Protein AF-A0A9W8MVR6-F1 (afdb_monomer_lite)

Radius of gyration: 30.94 Å; chains: 1; bounding box: 85×67×60 Å

InterPro domains:
  IPR013087 Zinc finger C2H2-type [PS00028] (201-222)
  IPR013087 Zinc finger C2H2-type [PS50157] (199-227)
  IPR013087 Zinc finger C2H2-type [SM00355] (120-145)
  IPR013087 Zinc finger C2H2-type [SM00355] (165-193)
  IPR013087 Zinc finger C2H2-type [SM00355] (199-222)

Structure (mmCIF, N/CA/C/O backbone):
data_AF-A0A9W8MVR6-F1
#
_entry.id   AF-A0A9W8MVR6-F1
#
loop_
_atom_site.group_PDB
_atom_site.id
_atom_site.type_symbol
_atom_site.label_atom_id
_atom_site.label_alt_id
_atom_site.label_comp_id
_atom_site.label_asym_id
_atom_site.label_entity_id
_atom_site.label_seq_id
_atom_site.pdbx_PDB_ins_code
_atom_site.Cartn_x
_atom_site.Cartn_y
_atom_site.Cartn_z
_atom_site.occupancy
_atom_site.B_iso_or_equiv
_atom_site.auth_seq_id
_atom_site.auth_comp_id
_atom_site.auth_asym_id
_atom_site.auth_atom_id
_atom_site.pdbx_PDB_model_num
ATOM 1 N N . MET A 1 1 ? 30.698 -41.119 -5.418 1.00 58.44 1 MET A N 1
ATOM 2 C CA . MET A 1 1 ? 29.499 -41.976 -5.516 1.00 58.44 1 MET A CA 1
ATOM 3 C C . MET A 1 1 ? 29.099 -42.015 -6.974 1.00 58.44 1 MET A C 1
ATOM 5 O O . MET A 1 1 ? 29.115 -40.962 -7.598 1.00 58.44 1 MET A O 1
ATOM 9 N N . SER A 1 2 ? 28.855 -43.202 -7.528 1.00 64.19 2 SER A N 1
ATOM 10 C CA . SER A 1 2 ? 28.298 -43.327 -8.878 1.00 64.19 2 SER A CA 1
ATOM 11 C C . SER A 1 2 ? 26.843 -42.846 -8.859 1.00 64.19 2 SER A C 1
ATOM 13 O O . SER A 1 2 ? 26.124 -43.148 -7.908 1.00 64.19 2 SER A O 1
ATOM 15 N N . CYS A 1 3 ? 26.405 -42.106 -9.881 1.00 68.25 3 CYS A N 1
ATOM 16 C CA . CYS A 1 3 ? 25.020 -41.627 -9.998 1.00 68.25 3 CYS A CA 1
ATOM 17 C C . CYS A 1 3 ? 23.992 -42.766 -10.144 1.00 68.25 3 CYS A C 1
ATOM 19 O O . CYS A 1 3 ? 22.796 -42.529 -9.980 1.00 68.25 3 CYS A O 1
ATOM 21 N N . ASP A 1 4 ? 24.452 -43.989 -10.420 1.00 76.31 4 ASP A N 1
ATOM 22 C CA . ASP A 1 4 ? 23.599 -45.148 -10.702 1.00 76.31 4 ASP A CA 1
ATOM 23 C C . ASP A 1 4 ? 23.001 -45.813 -9.447 1.00 76.31 4 ASP A C 1
ATOM 25 O O . ASP A 1 4 ? 22.156 -46.696 -9.567 1.00 76.31 4 ASP A O 1
ATOM 29 N N . GLU A 1 5 ? 23.410 -45.404 -8.240 1.00 85.00 5 GLU A N 1
ATOM 30 C CA . GLU A 1 5 ? 22.985 -46.044 -6.981 1.00 85.00 5 GLU A CA 1
ATOM 31 C C . GLU A 1 5 ? 21.975 -45.224 -6.163 1.00 85.00 5 GLU A C 1
ATOM 33 O O . GLU A 1 5 ? 21.516 -45.685 -5.119 1.00 85.00 5 GLU 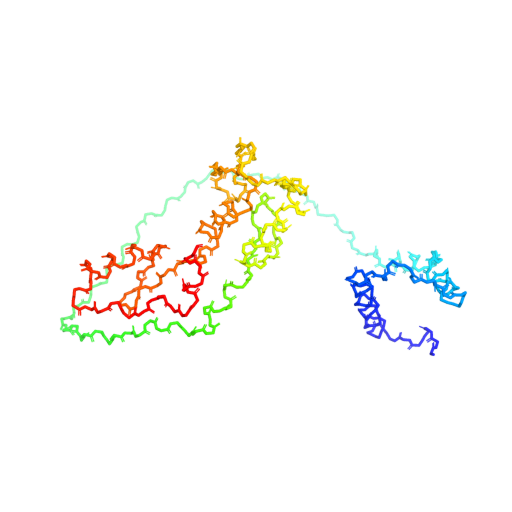A O 1
ATOM 38 N N . LEU A 1 6 ? 21.603 -44.022 -6.616 1.00 87.56 6 LEU A N 1
ATOM 39 C CA . LEU A 1 6 ? 20.683 -43.169 -5.864 1.00 87.56 6 LEU A CA 1
ATOM 40 C C . LEU A 1 6 ? 19.233 -43.627 -6.034 1.00 87.56 6 LEU A C 1
ATOM 42 O O . LEU A 1 6 ? 18.708 -43.744 -7.144 1.00 87.56 6 LEU A O 1
ATOM 46 N N . SER A 1 7 ? 18.551 -43.817 -4.909 1.00 91.25 7 SER A N 1
ATOM 47 C CA . SER A 1 7 ? 17.106 -44.013 -4.881 1.00 91.25 7 SER A CA 1
ATOM 48 C C . SER A 1 7 ? 16.363 -42.765 -5.398 1.00 91.25 7 SER A C 1
ATOM 50 O O . SER A 1 7 ? 16.895 -41.651 -5.356 1.00 91.25 7 SER A O 1
ATOM 52 N N . PRO A 1 8 ? 15.097 -42.894 -5.841 1.00 86.75 8 PRO A N 1
ATOM 53 C CA . PRO A 1 8 ? 14.301 -41.748 -6.295 1.00 86.75 8 PRO A CA 1
ATOM 54 C C . PRO A 1 8 ? 14.191 -40.612 -5.263 1.00 86.75 8 PRO A C 1
ATOM 56 O O . PRO A 1 8 ? 14.136 -39.440 -5.630 1.00 86.75 8 PRO A O 1
ATOM 59 N N . THR A 1 9 ? 14.184 -40.946 -3.969 1.00 84.12 9 THR A N 1
ATOM 60 C CA . THR A 1 9 ? 14.139 -39.961 -2.879 1.00 84.12 9 THR A CA 1
ATOM 61 C C . THR A 1 9 ? 15.459 -39.204 -2.749 1.00 84.12 9 THR A C 1
ATOM 63 O O . THR A 1 9 ? 15.452 -37.996 -2.529 1.00 84.12 9 THR A O 1
ATOM 66 N N . GLU A 1 10 ? 16.592 -39.884 -2.921 1.00 86.31 10 GLU A N 1
ATOM 67 C CA . GLU A 1 10 ? 17.913 -39.248 -2.891 1.00 86.31 10 GLU A CA 1
ATOM 68 C C . GLU A 1 10 ? 18.127 -38.350 -4.109 1.00 86.31 10 GLU A C 1
ATOM 70 O O . GLU A 1 10 ? 18.644 -37.245 -3.965 1.00 86.31 10 GLU A O 1
ATOM 75 N N . TRP A 1 11 ? 17.629 -38.760 -5.280 1.00 86.94 11 TRP A N 1
ATOM 76 C CA . TRP A 1 11 ? 17.575 -37.899 -6.462 1.00 86.94 11 TRP A CA 1
ATOM 77 C C . TRP A 1 11 ? 16.794 -36.614 -6.198 1.00 86.94 11 TRP A C 1
ATOM 79 O O . TRP A 1 11 ? 17.269 -35.532 -6.531 1.00 86.94 11 TRP A O 1
ATOM 89 N N . PHE A 1 12 ? 15.626 -36.723 -5.560 1.00 83.00 12 PHE A N 1
ATOM 90 C CA . PHE A 1 12 ? 14.797 -35.567 -5.235 1.00 83.00 12 PHE A CA 1
ATOM 91 C C . PHE A 1 12 ? 15.510 -34.589 -4.289 1.00 83.00 12 PHE A C 1
ATOM 93 O O . PHE A 1 12 ? 15.536 -33.386 -4.558 1.00 83.00 12 PHE A O 1
ATOM 100 N N . LEU A 1 13 ? 16.137 -35.097 -3.224 1.00 84.81 13 LEU A N 1
ATOM 101 C CA . LEU A 1 13 ? 16.894 -34.275 -2.276 1.00 84.81 13 LEU A CA 1
ATOM 102 C C . LEU A 1 13 ? 18.102 -33.604 -2.938 1.00 84.81 13 LEU A C 1
ATOM 104 O O . LEU A 1 13 ? 18.304 -32.406 -2.753 1.00 84.81 13 LEU A O 1
ATOM 108 N N . TYR A 1 14 ? 18.828 -34.330 -3.789 1.00 85.94 14 TYR A N 1
ATOM 109 C CA . TYR A 1 14 ? 19.948 -33.783 -4.551 1.00 85.94 14 TYR A CA 1
ATOM 110 C C . TYR A 1 14 ? 19.512 -32.643 -5.487 1.00 85.94 14 TYR A C 1
ATOM 112 O O . TYR A 1 14 ? 20.166 -31.602 -5.555 1.00 85.94 14 TYR A O 1
ATOM 120 N N . THR A 1 15 ? 18.360 -32.775 -6.160 1.00 84.12 15 THR A N 1
ATOM 121 C CA . THR A 1 15 ? 17.801 -31.666 -6.955 1.00 84.12 15 THR A CA 1
ATOM 122 C C . THR A 1 15 ? 17.421 -30.451 -6.113 1.00 84.12 15 THR A C 1
ATOM 124 O O . THR A 1 15 ? 17.611 -29.330 -6.579 1.00 84.12 15 THR A O 1
ATOM 127 N N . LEU A 1 16 ? 16.898 -30.632 -4.896 1.00 85.19 16 LEU A N 1
ATOM 128 C CA . LEU A 1 16 ? 16.559 -29.503 -4.024 1.00 85.19 16 LEU A CA 1
ATOM 129 C C . LEU A 1 16 ? 17.811 -28.757 -3.550 1.00 85.19 16 LEU A C 1
ATOM 131 O O . LEU A 1 16 ? 17.837 -27.530 -3.609 1.00 85.19 16 LEU A O 1
ATOM 135 N N . GLU A 1 17 ? 18.867 -29.480 -3.172 1.00 85.75 17 GLU A N 1
ATOM 136 C CA . GLU A 1 17 ? 20.150 -28.871 -2.799 1.00 85.75 17 GLU A CA 1
ATOM 137 C C . GLU A 1 17 ? 20.773 -28.090 -3.966 1.00 85.75 17 GLU A C 1
ATOM 139 O O . GLU A 1 17 ? 21.267 -26.975 -3.777 1.00 85.75 17 GLU A O 1
ATOM 144 N N . LEU A 1 18 ? 20.693 -28.623 -5.191 1.00 82.81 18 LEU A N 1
ATOM 145 C CA . LEU A 1 18 ? 21.146 -27.918 -6.392 1.00 82.81 18 LEU A CA 1
ATOM 146 C C . LEU A 1 18 ? 20.341 -26.642 -6.667 1.00 82.81 18 LEU A C 1
ATOM 148 O O . LEU A 1 18 ? 20.923 -25.622 -7.039 1.00 82.81 18 LEU A O 1
ATOM 152 N N . ILE A 1 19 ? 19.021 -26.668 -6.467 1.00 84.75 19 ILE A N 1
ATOM 153 C CA . ILE A 1 19 ? 18.169 -25.481 -6.625 1.00 84.75 19 ILE A CA 1
ATOM 154 C C . ILE A 1 19 ? 18.554 -24.405 -5.603 1.00 84.75 19 ILE A C 1
ATOM 156 O O . ILE A 1 19 ? 18.699 -23.240 -5.977 1.00 84.75 19 ILE A O 1
ATOM 160 N N . ASP A 1 20 ? 18.779 -24.778 -4.343 1.00 81.00 20 ASP A N 1
ATOM 161 C CA . ASP A 1 20 ? 19.190 -23.833 -3.301 1.00 81.00 20 ASP A CA 1
ATOM 162 C C . ASP A 1 20 ? 20.563 -23.207 -3.597 1.00 81.00 20 ASP A C 1
ATOM 164 O O . ASP A 1 20 ? 20.743 -21.998 -3.418 1.00 81.00 20 ASP A O 1
ATOM 168 N N . LEU A 1 21 ? 21.507 -23.992 -4.127 1.00 78.44 21 LEU A N 1
ATOM 169 C CA . LEU A 1 21 ? 22.813 -23.512 -4.593 1.00 78.44 21 LEU A CA 1
ATOM 170 C C . LEU A 1 21 ? 22.691 -22.510 -5.749 1.00 78.44 21 LEU A C 1
ATOM 172 O O . LEU A 1 21 ? 23.326 -21.453 -5.711 1.00 78.44 21 LEU A O 1
ATOM 176 N N . ILE A 1 22 ? 21.846 -22.793 -6.745 1.00 81.06 22 ILE A N 1
ATOM 177 C CA . ILE A 1 22 ? 21.601 -21.888 -7.881 1.00 81.06 22 ILE A CA 1
ATOM 178 C C . ILE A 1 22 ? 20.977 -20.573 -7.392 1.00 81.06 22 ILE A C 1
ATOM 180 O O . ILE A 1 22 ? 21.454 -19.488 -7.729 1.00 81.06 22 ILE A O 1
ATOM 184 N N . VAL A 1 23 ? 19.963 -20.649 -6.526 1.00 81.81 23 VAL A N 1
ATOM 185 C CA . VAL A 1 23 ? 19.297 -19.466 -5.956 1.00 81.81 23 VAL A CA 1
ATOM 186 C C . VAL A 1 23 ? 20.253 -18.648 -5.077 1.00 81.81 23 VAL A C 1
ATOM 188 O O . VAL A 1 23 ? 20.175 -17.415 -5.049 1.00 81.81 23 VAL A O 1
ATOM 191 N N . ALA A 1 24 ? 21.166 -19.297 -4.351 1.00 76.75 24 ALA A N 1
ATOM 192 C CA . ALA A 1 24 ? 22.187 -18.619 -3.556 1.00 76.75 24 ALA A CA 1
ATOM 193 C C . ALA A 1 24 ? 23.226 -17.896 -4.432 1.00 76.75 24 ALA A C 1
ATOM 195 O O . ALA A 1 24 ? 23.636 -16.782 -4.081 1.00 76.75 24 ALA A O 1
ATOM 196 N N . ALA A 1 25 ? 23.605 -18.491 -5.568 1.00 72.94 25 ALA A N 1
ATOM 197 C CA . ALA A 1 25 ? 24.525 -17.903 -6.540 1.00 72.94 25 ALA A CA 1
ATOM 198 C C . ALA A 1 25 ? 23.920 -16.674 -7.244 1.00 72.94 25 ALA A C 1
ATOM 200 O O . ALA A 1 25 ? 24.592 -15.652 -7.377 1.00 72.94 25 ALA A O 1
ATOM 201 N N . GLU A 1 26 ? 22.634 -16.707 -7.610 1.00 79.62 26 GLU A N 1
ATOM 202 C CA . GLU A 1 26 ? 21.947 -15.545 -8.200 1.00 79.62 26 GLU A CA 1
ATOM 203 C C . GLU A 1 26 ? 21.816 -14.368 -7.222 1.00 79.62 26 GLU A C 1
ATOM 205 O O . GLU A 1 26 ? 21.916 -13.203 -7.613 1.00 79.62 26 GLU A O 1
ATOM 210 N N . LYS A 1 27 ? 21.611 -14.653 -5.931 1.00 77.94 27 LYS A N 1
ATOM 211 C CA . LYS A 1 27 ? 21.488 -13.618 -4.891 1.00 77.94 27 LYS A CA 1
ATOM 212 C C . LYS A 1 27 ? 22.816 -12.948 -4.543 1.00 77.94 27 LYS A C 1
ATOM 214 O O . LYS A 1 27 ? 22.799 -11.839 -4.010 1.00 77.94 27 LYS A O 1
ATOM 219 N N . ASN A 1 28 ? 23.943 -13.594 -4.835 1.00 74.12 28 ASN A N 1
ATOM 220 C CA . ASN A 1 28 ? 25.281 -13.085 -4.552 1.00 74.12 28 ASN A CA 1
ATOM 221 C C . ASN A 1 28 ? 26.156 -13.161 -5.810 1.00 74.12 28 ASN A C 1
ATOM 223 O O . ASN A 1 28 ? 27.073 -13.985 -5.858 1.00 74.12 28 ASN A O 1
ATOM 227 N N . PRO A 1 29 ? 25.913 -12.311 -6.826 1.00 71.19 29 PRO A N 1
ATOM 228 C CA . PRO A 1 29 ? 26.779 -12.291 -7.993 1.00 71.19 29 PRO A CA 1
ATOM 229 C C . PRO A 1 29 ? 28.221 -11.983 -7.553 1.00 71.19 29 PRO A C 1
ATOM 231 O O . PRO A 1 29 ? 28.426 -11.132 -6.673 1.00 71.19 29 PRO A O 1
ATOM 234 N N . PRO A 1 30 ? 29.229 -12.658 -8.133 1.00 59.66 30 PRO A N 1
ATOM 235 C CA . PRO A 1 30 ? 30.618 -12.415 -7.780 1.00 59.66 30 PRO A CA 1
ATOM 236 C C . PRO A 1 30 ? 30.951 -10.935 -7.980 1.00 59.66 30 PRO A C 1
ATOM 238 O O . PRO A 1 30 ? 30.547 -10.303 -8.960 1.00 59.66 30 PRO A O 1
ATOM 241 N N . ARG A 1 31 ? 31.675 -10.361 -7.012 1.00 51.34 31 ARG A N 1
ATOM 242 C CA . ARG A 1 31 ? 32.104 -8.961 -7.071 1.00 51.34 31 ARG A CA 1
ATOM 243 C C . ARG A 1 31 ? 32.926 -8.740 -8.341 1.00 51.34 31 ARG A C 1
ATOM 245 O O . ARG A 1 31 ? 33.791 -9.543 -8.684 1.00 51.34 31 ARG A O 1
ATOM 252 N N . GLN A 1 32 ? 32.649 -7.630 -9.015 1.00 44.72 32 GLN A N 1
ATOM 253 C CA . GLN A 1 32 ? 33.308 -7.219 -10.250 1.00 44.72 32 GLN A CA 1
ATOM 254 C C . GLN A 1 32 ? 34.838 -7.233 -10.053 1.00 44.72 32 GLN A C 1
ATOM 256 O O . GLN A 1 32 ? 35.356 -6.480 -9.230 1.00 44.72 32 GLN A O 1
ATOM 261 N N . GLY A 1 33 ? 35.539 -8.134 -10.755 1.00 68.31 33 GLY A N 1
ATOM 262 C CA . GLY A 1 33 ? 36.991 -8.341 -10.628 1.00 68.31 33 GLY A CA 1
ATOM 263 C C . GLY A 1 33 ? 37.437 -9.739 -10.180 1.00 68.31 33 GLY A C 1
ATOM 264 O O . GLY A 1 33 ? 38.640 -9.973 -10.095 1.00 68.31 33 GLY A O 1
ATOM 265 N N . TYR A 1 34 ? 36.519 -10.674 -9.911 1.00 73.25 34 TYR A N 1
ATOM 266 C CA . TYR A 1 34 ? 36.884 -12.074 -9.674 1.00 73.25 34 TYR A CA 1
ATOM 267 C C . TYR A 1 34 ? 37.341 -12.744 -10.981 1.00 73.25 34 TYR A C 1
ATOM 269 O O . TYR A 1 34 ? 36.565 -12.860 -11.931 1.00 73.25 34 TYR A O 1
ATOM 277 N N . VAL A 1 35 ? 38.611 -13.148 -11.038 1.00 78.62 35 VAL A N 1
ATOM 278 C CA . VAL A 1 35 ? 39.175 -13.927 -12.146 1.00 78.62 35 VAL A CA 1
ATOM 279 C C . VAL A 1 35 ? 38.908 -15.398 -11.849 1.00 78.62 35 VAL A C 1
ATOM 281 O O . VAL A 1 35 ? 39.452 -15.932 -10.888 1.00 78.62 35 VAL A O 1
ATOM 284 N N . ILE A 1 36 ? 38.054 -16.024 -12.658 1.00 77.62 36 ILE A N 1
ATOM 285 C CA . ILE A 1 36 ? 37.725 -17.451 -12.555 1.00 77.62 36 ILE A CA 1
ATOM 286 C C . ILE A 1 36 ? 38.993 -18.257 -12.850 1.00 77.62 36 ILE A C 1
ATOM 288 O O . ILE A 1 36 ? 39.672 -18.001 -13.851 1.00 77.62 36 ILE A O 1
ATOM 292 N N . SER A 1 37 ? 39.335 -19.207 -11.980 1.00 86.38 37 SER A N 1
ATOM 293 C CA . SER A 1 37 ? 40.485 -20.078 -12.219 1.00 86.38 37 SER A CA 1
ATOM 294 C C . SER A 1 37 ? 40.218 -21.038 -13.395 1.00 86.38 37 SER A C 1
ATOM 296 O O . SER A 1 37 ? 39.065 -21.376 -13.676 1.00 86.38 37 SER A O 1
ATOM 298 N N . PRO A 1 38 ? 41.259 -21.524 -14.099 1.00 86.12 38 PRO A N 1
ATOM 299 C CA . PRO A 1 38 ? 41.084 -22.486 -15.191 1.00 86.12 38 PRO A CA 1
ATOM 300 C C . PRO A 1 38 ? 40.327 -23.761 -14.780 1.00 86.12 38 PRO A C 1
ATOM 302 O O . PRO A 1 38 ? 39.600 -24.329 -15.591 1.00 86.12 38 PRO A O 1
ATOM 305 N N . GLU A 1 39 ? 40.467 -24.185 -13.521 1.00 84.38 39 GLU A N 1
ATOM 306 C CA . GLU A 1 39 ? 39.793 -25.360 -12.954 1.00 84.38 39 GLU A CA 1
ATOM 307 C C . GLU A 1 39 ? 38.291 -25.110 -12.740 1.00 84.38 39 GLU A C 1
ATOM 309 O O . GLU A 1 39 ? 37.461 -25.925 -13.142 1.00 84.38 39 GLU A O 1
ATOM 314 N N . GLU A 1 40 ? 37.914 -23.947 -12.202 1.00 70.75 40 GLU A N 1
ATOM 315 C CA . GLU A 1 40 ? 36.506 -23.553 -12.041 1.00 70.75 40 GLU A CA 1
ATOM 316 C C . GLU A 1 40 ? 35.810 -23.347 -13.394 1.00 70.75 40 GLU A C 1
ATOM 318 O O . GLU A 1 40 ? 34.639 -23.697 -13.563 1.00 70.75 40 GLU A O 1
ATOM 323 N N . GLN A 1 41 ? 36.539 -22.830 -14.387 1.00 82.88 41 GLN A N 1
ATOM 324 C CA . GLN A 1 41 ? 36.019 -22.671 -15.743 1.00 82.88 41 GLN A CA 1
ATOM 325 C C . GLN A 1 41 ? 35.772 -24.025 -16.426 1.00 82.88 41 GLN A C 1
ATOM 327 O O . GLN A 1 41 ? 34.805 -24.158 -17.178 1.00 82.88 41 GLN A O 1
ATOM 332 N N . ALA A 1 42 ? 36.606 -25.037 -16.161 1.00 77.12 42 ALA A N 1
ATOM 333 C CA . ALA A 1 42 ? 36.395 -26.394 -16.663 1.00 77.12 42 ALA A CA 1
ATOM 334 C C . ALA A 1 42 ? 35.121 -27.024 -16.073 1.00 77.12 42 ALA A C 1
ATOM 336 O O . ALA A 1 42 ? 34.327 -27.599 -16.816 1.00 77.12 42 ALA A O 1
ATOM 337 N N . LEU A 1 43 ? 34.869 -26.821 -14.777 1.00 70.25 43 LEU A N 1
ATOM 338 C CA . LEU A 1 43 ? 33.674 -27.321 -14.090 1.00 70.25 43 LEU A CA 1
ATOM 339 C C . LEU A 1 43 ? 32.383 -26.668 -14.610 1.00 70.25 43 LEU A C 1
ATOM 341 O O . LEU A 1 43 ? 31.393 -27.349 -14.874 1.00 70.25 43 LEU A O 1
ATOM 345 N N . LEU A 1 44 ? 32.401 -25.348 -14.829 1.00 69.94 44 LEU A N 1
ATOM 346 C CA . LEU A 1 44 ? 31.278 -24.633 -15.448 1.00 69.94 44 LEU A CA 1
ATOM 347 C C . LEU A 1 44 ? 30.996 -25.127 -16.873 1.00 69.94 44 LEU A C 1
ATOM 349 O O . LEU A 1 44 ? 29.835 -25.225 -17.272 1.00 69.94 44 LEU A O 1
ATOM 353 N N . ASN A 1 45 ? 32.039 -25.465 -17.632 1.00 74.31 45 ASN A N 1
ATOM 354 C CA . ASN A 1 45 ? 31.889 -26.006 -18.980 1.00 74.31 45 ASN A CA 1
ATOM 355 C C . ASN A 1 45 ? 31.318 -27.432 -18.980 1.00 74.31 45 ASN A C 1
ATOM 357 O O . ASN A 1 45 ? 30.575 -27.758 -19.902 1.00 74.31 45 ASN A O 1
ATOM 361 N N . GLU A 1 46 ? 31.610 -28.258 -17.970 1.00 71.06 46 GLU A N 1
ATOM 362 C CA . GLU A 1 46 ? 30.979 -29.578 -17.807 1.00 71.06 46 GLU A CA 1
ATOM 363 C C . GLU A 1 46 ? 29.494 -29.466 -17.438 1.00 71.06 46 GLU A C 1
ATOM 365 O O . GLU A 1 46 ? 28.666 -30.161 -18.022 1.00 71.06 46 GLU A O 1
ATOM 370 N N . ILE A 1 47 ? 29.133 -28.538 -16.544 1.00 64.69 47 ILE A N 1
ATOM 371 C CA . ILE A 1 47 ? 27.735 -28.306 -16.133 1.00 64.69 47 ILE A CA 1
ATOM 372 C C . ILE A 1 47 ? 26.895 -27.714 -17.281 1.00 64.69 47 ILE A C 1
ATOM 374 O O . ILE A 1 47 ? 25.696 -27.972 -17.377 1.00 64.69 47 ILE A O 1
ATOM 378 N N . SER A 1 48 ? 27.515 -26.927 -18.166 1.00 60.12 48 SER A N 1
ATOM 379 C CA . SER A 1 48 ? 26.845 -26.249 -19.286 1.00 60.12 48 SER A CA 1
ATOM 380 C C . SER A 1 48 ? 26.666 -27.130 -20.534 1.00 60.12 48 SER A C 1
ATOM 382 O O . SER A 1 48 ? 26.030 -26.710 -21.505 1.00 60.12 48 SER A O 1
ATOM 384 N N . GLN A 1 49 ? 27.188 -28.365 -20.550 1.00 63.06 49 GLN A N 1
ATOM 385 C CA . GLN A 1 49 ? 26.882 -29.283 -21.647 1.00 63.06 49 GLN A CA 1
ATOM 386 C C . GLN A 1 49 ? 25.410 -29.716 -21.565 1.00 63.06 49 GLN A C 1
ATOM 388 O O . GLN A 1 49 ? 24.971 -30.217 -20.529 1.00 63.06 49 GLN A O 1
ATOM 393 N N . PRO A 1 50 ? 24.614 -29.567 -22.640 1.00 44.31 50 PRO A N 1
ATOM 394 C CA . PRO A 1 50 ? 23.248 -30.053 -22.631 1.00 44.31 50 PRO A CA 1
ATOM 395 C C . PRO A 1 50 ? 23.278 -31.576 -22.498 1.00 44.31 50 PRO A C 1
ATOM 397 O O . PRO A 1 50 ? 23.718 -32.283 -23.406 1.00 44.31 50 PRO A O 1
ATOM 400 N N . ALA A 1 51 ? 22.772 -32.086 -21.375 1.00 48.84 51 ALA A N 1
ATOM 401 C CA . ALA A 1 51 ? 22.451 -33.493 -21.196 1.00 48.84 51 ALA A CA 1
ATOM 402 C C . ALA A 1 51 ? 21.310 -33.881 -22.155 1.00 48.84 51 ALA A C 1
ATOM 404 O O . ALA A 1 51 ? 20.153 -34.036 -21.767 1.00 48.84 51 ALA A O 1
ATOM 405 N N . ALA A 1 52 ? 21.641 -34.055 -23.436 1.00 40.03 52 ALA A N 1
ATOM 406 C CA . ALA A 1 52 ? 20.728 -34.499 -24.485 1.00 40.03 52 ALA A CA 1
ATOM 407 C C . ALA A 1 52 ? 20.160 -35.914 -24.226 1.00 40.03 52 ALA A C 1
ATOM 409 O O . ALA A 1 52 ? 19.254 -36.350 -24.931 1.00 40.03 52 ALA A O 1
ATOM 410 N N . GLY A 1 53 ? 20.649 -36.624 -23.202 1.00 45.31 53 GLY A N 1
ATOM 411 C CA . GLY A 1 53 ? 20.189 -37.960 -22.817 1.00 45.31 53 GLY A CA 1
ATOM 412 C C . GLY A 1 53 ? 19.107 -38.019 -21.730 1.00 45.31 53 GLY A C 1
ATOM 413 O O . GLY A 1 53 ? 18.419 -39.030 -21.642 1.00 45.31 53 GLY A O 1
ATOM 414 N N . VAL A 1 54 ? 18.897 -36.975 -20.917 1.00 45.38 54 VAL A N 1
ATOM 415 C CA . VAL A 1 54 ? 18.041 -37.100 -19.709 1.00 45.38 54 VAL A CA 1
ATOM 416 C C . VAL A 1 54 ? 16.554 -36.823 -19.994 1.00 45.38 54 VAL A C 1
ATOM 418 O O . VAL A 1 54 ? 15.678 -37.334 -19.300 1.00 45.38 54 VAL A O 1
ATOM 421 N N . LEU A 1 55 ? 16.223 -36.123 -21.086 1.00 39.75 55 LEU A N 1
ATOM 422 C CA . LEU A 1 55 ? 14.828 -35.856 -21.481 1.00 39.75 55 LEU A CA 1
ATOM 423 C C . LEU A 1 55 ? 14.184 -36.945 -22.366 1.00 39.75 55 LEU A C 1
ATOM 425 O O . LEU A 1 55 ? 12.992 -36.862 -22.661 1.00 39.75 55 LEU A O 1
ATOM 429 N N . ALA A 1 56 ? 14.921 -37.991 -22.758 1.00 39.81 56 ALA A N 1
ATOM 430 C CA . ALA A 1 56 ? 14.369 -39.107 -23.536 1.00 39.81 56 ALA A CA 1
ATOM 431 C C . ALA A 1 56 ? 13.694 -40.194 -22.667 1.00 39.81 56 ALA A C 1
ATOM 433 O O . ALA A 1 56 ? 12.855 -40.941 -23.168 1.00 39.81 56 ALA A O 1
ATOM 434 N N . GLY A 1 57 ? 13.995 -40.256 -21.363 1.00 39.59 57 GLY A N 1
ATOM 435 C CA . GLY A 1 57 ? 13.483 -41.291 -20.449 1.00 39.59 57 GLY A CA 1
ATOM 436 C C . GLY A 1 57 ? 12.085 -41.042 -19.868 1.00 39.59 57 GLY A C 1
ATOM 437 O O . GLY A 1 57 ? 11.465 -41.966 -19.355 1.00 39.59 57 GLY A O 1
ATOM 438 N N . LEU A 1 58 ? 11.542 -39.825 -19.977 1.00 39.78 58 LEU A N 1
ATOM 439 C CA . LEU A 1 58 ? 10.245 -39.450 -19.383 1.00 39.78 58 LEU A CA 1
ATOM 440 C C . LEU A 1 58 ? 9.045 -39.573 -20.343 1.00 39.78 58 LEU A C 1
ATOM 442 O O . LEU A 1 58 ? 7.929 -39.200 -19.987 1.00 39.78 58 LEU A O 1
ATOM 446 N N . LYS A 1 59 ? 9.243 -40.111 -21.556 1.00 38.47 59 LYS A N 1
ATOM 447 C CA . LYS A 1 59 ? 8.181 -40.268 -22.574 1.00 38.47 59 LYS A CA 1
ATOM 448 C C . LYS A 1 59 ? 7.597 -41.680 -22.706 1.00 38.47 59 LYS A C 1
ATOM 450 O O . LYS A 1 59 ? 6.717 -41.883 -23.540 1.00 38.47 59 LYS A O 1
ATOM 455 N N . VAL A 1 60 ? 8.018 -42.641 -21.883 1.00 44.50 60 VAL A N 1
ATOM 456 C CA . VAL A 1 60 ? 7.505 -44.022 -21.919 1.00 44.50 60 VAL A CA 1
ATOM 457 C C . VAL A 1 60 ? 6.745 -44.317 -20.628 1.00 44.50 60 VAL A C 1
ATOM 459 O O . VAL A 1 60 ? 7.295 -44.866 -19.682 1.00 44.50 60 VAL A O 1
ATOM 462 N N . GLY A 1 61 ? 5.477 -43.907 -20.557 1.00 38.09 61 GLY A N 1
ATOM 463 C CA . GLY A 1 61 ? 4.670 -44.188 -19.365 1.00 38.09 61 GLY A CA 1
ATOM 464 C C . GLY A 1 61 ? 3.330 -43.468 -19.260 1.00 38.09 61 GLY A C 1
ATOM 465 O O . GLY A 1 61 ? 2.958 -43.063 -18.168 1.00 38.09 61 GLY A O 1
ATOM 466 N N . CYS A 1 62 ? 2.601 -43.274 -20.360 1.00 33.19 62 CYS A N 1
ATOM 467 C CA . CYS A 1 62 ? 1.190 -42.871 -20.297 1.00 33.19 62 CYS A CA 1
ATOM 468 C C . CYS A 1 62 ? 0.450 -43.316 -21.562 1.00 33.19 62 CYS A C 1
ATOM 470 O O . CYS A 1 62 ? 0.212 -42.537 -22.480 1.00 33.19 62 CYS A O 1
ATOM 472 N N . GLN A 1 63 ? 0.107 -44.599 -21.617 1.00 41.69 63 GLN A N 1
ATOM 473 C CA . GLN A 1 63 ? -0.893 -45.127 -22.541 1.00 41.69 63 GLN A CA 1
ATOM 474 C C . GLN A 1 63 ? -1.694 -46.200 -21.812 1.00 41.69 63 GLN A C 1
ATOM 476 O O . GLN A 1 63 ? -1.349 -47.362 -21.918 1.00 41.69 63 GLN A O 1
ATOM 481 N N . PHE A 1 64 ? -2.727 -45.829 -21.057 1.00 38.16 64 PHE A N 1
ATOM 482 C CA . PHE A 1 64 ? -3.876 -46.700 -20.792 1.00 38.16 64 PHE A CA 1
ATOM 483 C C . PHE A 1 64 ? -5.067 -45.835 -20.349 1.00 38.16 64 PHE A C 1
ATOM 485 O O . PHE A 1 64 ? -4.907 -44.934 -19.530 1.00 38.16 64 PHE A O 1
ATOM 492 N N . LEU A 1 65 ? -6.246 -46.168 -20.891 1.00 34.53 65 LEU A N 1
ATOM 493 C CA . LEU A 1 65 ? -7.591 -45.617 -20.645 1.00 34.53 65 LEU A CA 1
ATOM 494 C C . LEU A 1 65 ? -8.054 -44.473 -21.563 1.00 34.53 65 LEU A C 1
ATOM 496 O O . LEU A 1 65 ? -8.390 -43.372 -21.139 1.00 34.53 65 LEU A O 1
ATOM 500 N N . SER A 1 66 ? -8.198 -44.807 -22.843 1.00 35.41 66 SER A N 1
ATOM 501 C CA . SER A 1 66 ? -9.215 -44.238 -23.727 1.00 35.41 66 SER A CA 1
ATOM 502 C C . SER A 1 66 ? -10.522 -45.034 -23.584 1.00 35.41 66 SER A C 1
ATOM 504 O O . SER A 1 66 ? -10.615 -46.178 -24.019 1.00 35.41 66 SER A O 1
ATOM 506 N N . THR A 1 67 ? -11.557 -44.423 -23.002 1.00 39.84 67 THR A N 1
ATOM 507 C CA . THR A 1 67 ? -12.957 -44.802 -23.264 1.00 39.84 67 THR A CA 1
ATOM 508 C C . THR A 1 67 ? -13.721 -43.542 -23.682 1.00 39.84 67 THR A C 1
ATOM 510 O O . THR A 1 67 ? -13.553 -42.501 -23.043 1.00 39.84 67 THR A O 1
ATOM 513 N N . PRO A 1 68 ? -14.496 -43.571 -24.779 1.00 40.59 68 PRO A N 1
ATOM 514 C CA . PRO A 1 68 ? -15.261 -42.412 -25.215 1.00 40.59 68 PRO A CA 1
ATOM 515 C C . PRO A 1 68 ? -16.561 -42.296 -24.408 1.00 40.59 68 PRO A C 1
ATOM 517 O O . PRO A 1 68 ? -17.394 -43.200 -24.413 1.0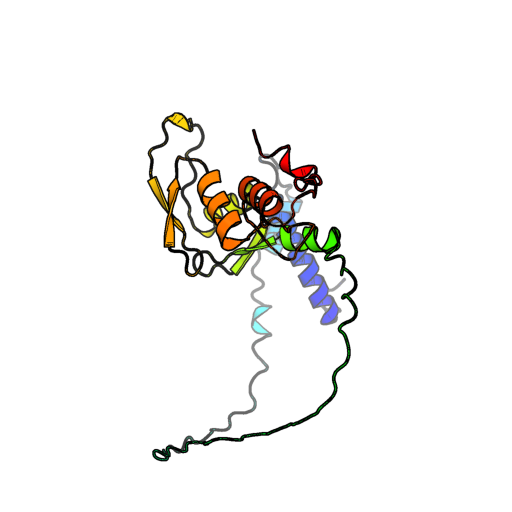0 40.59 68 PRO A O 1
ATOM 520 N N . VAL A 1 69 ? -16.741 -41.160 -23.733 1.00 38.03 69 VAL A N 1
ATOM 521 C CA . VAL A 1 69 ? -18.028 -40.749 -23.159 1.00 38.03 69 VAL A CA 1
ATOM 522 C C . VAL A 1 69 ? -18.885 -40.181 -24.289 1.00 38.03 69 VAL A C 1
ATOM 524 O O . VAL A 1 69 ? -18.533 -39.173 -24.902 1.00 38.03 69 VAL A O 1
ATOM 527 N N . VAL A 1 70 ? -19.998 -40.854 -24.573 1.00 41.28 70 VAL A N 1
ATOM 528 C CA . VAL A 1 70 ? -21.058 -40.388 -25.472 1.00 41.28 70 VAL A CA 1
ATOM 529 C C . VAL A 1 70 ? -21.799 -39.242 -24.781 1.00 41.28 70 VAL A C 1
ATOM 531 O O . VAL A 1 70 ? -22.301 -39.406 -23.670 1.00 41.28 70 VAL A O 1
ATOM 534 N N . TRP A 1 71 ? -21.840 -38.077 -25.424 1.00 34.34 71 TRP A N 1
ATOM 535 C CA . TRP A 1 71 ? -22.660 -36.943 -25.003 1.00 34.34 71 TRP A CA 1
ATOM 536 C C . TRP A 1 71 ? -23.973 -36.979 -25.779 1.00 34.34 71 TRP A C 1
ATOM 538 O O . TRP A 1 71 ? -24.021 -36.515 -26.917 1.00 34.34 71 TRP A O 1
ATOM 548 N N . ASP A 1 72 ? -25.030 -37.501 -25.159 1.00 33.81 72 ASP A N 1
ATOM 549 C CA . ASP A 1 72 ? -26.394 -37.285 -25.636 1.00 33.81 72 ASP A CA 1
ATOM 550 C C . ASP A 1 72 ? -26.977 -36.041 -24.965 1.00 33.81 72 ASP A C 1
ATOM 552 O O . ASP A 1 72 ? -27.134 -35.953 -23.745 1.00 33.81 72 ASP A O 1
ATOM 556 N N . ALA A 1 73 ? -27.267 -35.049 -25.801 1.00 39.22 73 ALA A N 1
ATOM 557 C CA . ALA A 1 73 ? -27.941 -33.822 -25.433 1.00 39.22 73 ALA A CA 1
ATOM 558 C C . ALA A 1 73 ? -29.460 -34.041 -25.402 1.00 39.22 73 ALA A C 1
ATOM 560 O O . ALA A 1 73 ? -30.067 -34.379 -26.416 1.00 39.22 73 ALA A O 1
ATOM 561 N N . ALA A 1 74 ? -30.088 -33.748 -24.265 1.00 37.94 74 ALA A N 1
ATOM 562 C CA . ALA A 1 74 ? -31.509 -33.424 -24.192 1.00 37.94 74 ALA A CA 1
ATOM 563 C C . ALA A 1 74 ? -31.738 -32.384 -23.079 1.00 37.94 74 ALA A C 1
ATOM 565 O O . ALA A 1 74 ? -31.274 -32.589 -21.955 1.00 37.94 74 ALA A O 1
ATOM 566 N N . PRO A 1 75 ? -32.431 -31.264 -23.352 1.00 49.81 75 PRO A N 1
ATOM 567 C CA . PRO A 1 75 ? -32.781 -30.288 -22.330 1.00 49.81 75 PRO A CA 1
ATOM 568 C C . PRO A 1 75 ? -34.141 -30.624 -21.701 1.00 49.81 75 PRO A C 1
ATOM 570 O O . PRO A 1 75 ? -35.066 -30.996 -22.426 1.00 49.81 75 PRO A O 1
ATOM 573 N N . PRO A 1 76 ? -34.339 -30.364 -20.399 1.00 51.12 76 PRO A N 1
ATOM 574 C CA . PRO A 1 76 ? -35.677 -30.142 -19.882 1.00 51.12 76 PRO A CA 1
ATOM 575 C C . PRO A 1 76 ? -35.854 -28.697 -19.398 1.00 51.12 76 PRO A C 1
ATOM 577 O O . PRO A 1 76 ? -35.246 -28.234 -18.440 1.00 51.12 76 PRO A O 1
ATOM 580 N N . THR A 1 77 ? -36.698 -27.994 -20.149 1.00 37.94 77 THR A N 1
ATOM 581 C CA . THR A 1 77 ? -37.891 -27.263 -19.689 1.00 37.94 77 THR A CA 1
ATOM 582 C C . THR A 1 77 ? -37.909 -26.627 -18.292 1.00 37.94 77 THR A C 1
ATOM 584 O O . THR A 1 77 ? -37.876 -27.303 -17.269 1.00 37.94 77 THR A O 1
ATOM 587 N N . ASN A 1 78 ? -38.150 -25.310 -18.316 1.00 40.28 78 ASN A N 1
ATOM 588 C CA . ASN A 1 78 ? -38.839 -24.475 -17.326 1.00 40.28 78 ASN A CA 1
ATOM 589 C C . ASN A 1 78 ? -39.624 -25.218 -16.229 1.00 40.28 78 ASN A C 1
ATOM 591 O O . ASN A 1 78 ? -40.593 -25.921 -16.510 1.00 40.28 78 ASN A O 1
ATOM 595 N N . GLY A 1 79 ? -39.307 -24.889 -14.976 1.00 32.25 79 GLY A N 1
ATOM 596 C CA . GLY A 1 79 ? -40.121 -25.202 -13.807 1.00 32.25 79 GLY A CA 1
ATOM 597 C C . GLY A 1 79 ? -39.863 -24.202 -12.684 1.00 32.25 79 GLY A C 1
ATOM 598 O O . GLY A 1 79 ? -38.955 -24.378 -11.880 1.00 32.25 79 GLY A O 1
ATOM 599 N N . TYR A 1 80 ? -40.663 -23.136 -12.647 1.00 35.41 80 TYR A N 1
ATOM 600 C CA . TYR A 1 80 ? -40.819 -22.264 -11.484 1.00 35.41 80 TYR A CA 1
ATOM 601 C C . TYR A 1 80 ? -41.379 -23.090 -10.318 1.00 35.41 80 TYR A C 1
ATOM 603 O O . TYR A 1 80 ? -42.480 -23.625 -10.437 1.00 35.41 80 TYR A O 1
ATOM 611 N N . ILE A 1 81 ? -40.675 -23.145 -9.183 1.00 37.38 81 ILE A N 1
ATOM 612 C CA . ILE A 1 81 ? -41.260 -23.538 -7.895 1.00 37.38 81 ILE A CA 1
ATOM 613 C C . ILE A 1 81 ? -40.787 -22.556 -6.820 1.00 37.38 81 ILE A C 1
ATOM 615 O O . ILE A 1 81 ? -39.600 -22.389 -6.556 1.00 37.38 81 ILE A O 1
ATOM 619 N N . ASN A 1 82 ? -41.774 -21.896 -6.229 1.00 39.81 82 ASN A N 1
ATOM 620 C CA . ASN A 1 82 ? -41.707 -21.017 -5.073 1.00 39.81 82 ASN A CA 1
ATOM 621 C C . ASN A 1 82 ? -41.823 -21.869 -3.794 1.00 39.81 82 ASN A C 1
ATOM 623 O O . ASN A 1 82 ? -42.760 -22.666 -3.723 1.00 39.81 82 ASN A O 1
ATOM 627 N N . PRO A 1 83 ? -40.964 -21.707 -2.774 1.00 39.59 83 PRO A N 1
ATOM 628 C CA . PRO A 1 83 ? -41.284 -22.160 -1.433 1.00 39.59 83 PRO A CA 1
ATOM 629 C C . PRO A 1 83 ? -41.655 -20.973 -0.543 1.00 39.59 83 PRO A C 1
ATOM 631 O O . PRO A 1 83 ? -40.822 -20.260 0.021 1.00 39.59 83 PRO A O 1
ATOM 634 N N . THR A 1 84 ? -42.964 -20.816 -0.409 1.00 34.06 84 THR A N 1
ATOM 635 C CA . THR A 1 84 ? -43.661 -20.080 0.635 1.00 34.06 84 THR A CA 1
ATOM 636 C C . THR A 1 84 ? -43.244 -20.585 2.024 1.00 34.06 84 THR A C 1
ATOM 638 O O . THR A 1 84 ? -43.199 -21.785 2.271 1.00 34.06 84 THR A O 1
ATOM 641 N N . GLN A 1 85 ? -42.981 -19.633 2.922 1.00 35.69 85 GLN A N 1
ATOM 642 C CA . GLN A 1 85 ? -43.257 -19.651 4.367 1.00 35.69 85 GLN A CA 1
ATOM 643 C C . GLN A 1 85 ? -43.112 -20.988 5.122 1.00 35.69 85 GLN A C 1
ATOM 645 O O . GLN A 1 85 ? -44.046 -21.781 5.204 1.00 35.69 85 GLN A O 1
ATOM 650 N N . MET A 1 86 ? -42.017 -21.124 5.875 1.00 31.80 86 MET A N 1
ATOM 651 C CA . MET A 1 86 ? -42.046 -21.838 7.156 1.00 31.80 86 MET A CA 1
ATOM 652 C C . MET A 1 86 ? -42.001 -20.818 8.296 1.00 31.80 86 MET A C 1
ATOM 654 O O . MET A 1 86 ? -40.957 -20.264 8.632 1.00 31.80 86 MET A O 1
ATOM 658 N N . HIS A 1 87 ? -43.174 -20.556 8.872 1.00 34.47 87 HIS A N 1
ATOM 659 C CA . HIS A 1 87 ? -43.330 -19.882 10.155 1.00 34.47 87 HIS A CA 1
ATOM 660 C C . HIS A 1 87 ? -43.074 -20.917 11.260 1.00 34.47 87 HIS A C 1
ATOM 662 O O . HIS A 1 87 ? -43.915 -21.775 11.516 1.00 34.47 87 HIS A O 1
ATOM 668 N N . LEU A 1 88 ? -41.916 -20.846 11.917 1.00 30.70 88 LEU A N 1
ATOM 669 C CA . LEU A 1 88 ? -41.685 -21.520 13.195 1.00 30.70 88 LEU A CA 1
ATOM 670 C C . LEU A 1 88 ? -41.939 -20.505 14.311 1.00 30.70 88 LEU A C 1
ATOM 672 O O . LEU A 1 88 ? -41.086 -19.685 14.641 1.00 30.70 88 LEU A O 1
ATOM 676 N N . THR A 1 89 ? -43.143 -20.534 14.877 1.00 34.19 89 THR A N 1
ATOM 677 C CA . THR A 1 89 ? -43.454 -19.840 16.128 1.00 34.19 89 THR A CA 1
ATOM 678 C C . THR A 1 89 ? -42.869 -20.638 17.284 1.00 34.19 89 THR A C 1
ATOM 680 O O . THR A 1 89 ? -43.412 -21.671 17.670 1.00 34.19 89 THR A O 1
ATOM 683 N N . TYR A 1 90 ? -41.759 -20.151 17.831 1.00 31.56 90 TYR A N 1
ATOM 684 C CA . TYR A 1 90 ? -41.187 -20.645 19.075 1.00 31.56 90 TYR A CA 1
ATOM 685 C C . TYR A 1 90 ? -41.454 -19.608 20.166 1.00 31.56 90 TYR A C 1
ATOM 687 O O . TYR A 1 90 ? -40.806 -18.565 20.232 1.00 31.56 90 TYR A O 1
ATOM 695 N N . THR A 1 91 ? -42.469 -19.859 20.987 1.00 40.41 91 THR A N 1
ATOM 696 C CA . THR A 1 91 ? -42.759 -19.064 22.181 1.00 40.41 91 THR A CA 1
ATOM 697 C C . THR A 1 91 ? -42.147 -19.750 23.393 1.00 40.41 91 THR A C 1
ATOM 699 O O . THR A 1 91 ? -42.623 -20.807 23.804 1.00 40.41 91 THR A O 1
ATOM 702 N N . TYR A 1 92 ? -41.142 -19.120 23.998 1.00 37.38 92 TYR A N 1
ATOM 703 C CA . TYR A 1 92 ? -40.766 -19.384 25.384 1.00 37.38 92 TYR A CA 1
ATOM 704 C C . TYR A 1 92 ? -40.990 -18.130 26.228 1.00 37.38 92 TYR A C 1
ATOM 706 O O . TYR A 1 92 ? -40.538 -17.053 25.835 1.00 37.38 92 TYR A O 1
ATOM 714 N N . PRO A 1 93 ? -41.627 -18.251 27.401 1.00 51.09 93 PRO A N 1
ATOM 715 C CA . PRO A 1 93 ? -41.626 -17.202 28.402 1.00 51.09 93 PRO A CA 1
ATOM 716 C C . PRO A 1 93 ? -40.547 -17.499 29.445 1.00 51.09 93 PRO A C 1
ATOM 718 O O . PRO A 1 93 ? -40.655 -18.515 30.114 1.00 51.09 93 PRO A O 1
ATOM 721 N N . VAL A 1 94 ? -39.568 -16.612 29.654 1.00 41.28 94 VAL A N 1
ATOM 722 C CA . VAL A 1 94 ? -38.947 -16.430 30.983 1.00 41.28 94 VAL A CA 1
ATOM 723 C C . VAL A 1 94 ? -38.374 -15.007 31.100 1.00 41.28 94 VAL A C 1
ATOM 725 O O . VAL A 1 94 ? -37.561 -14.611 30.264 1.00 41.28 94 VAL A O 1
ATOM 728 N N . PRO A 1 95 ? -38.735 -14.243 32.146 1.00 58.44 95 PRO A N 1
ATOM 729 C CA . PRO A 1 95 ? -38.037 -13.031 32.542 1.00 58.44 95 PRO A CA 1
ATOM 730 C C . PRO A 1 95 ? -36.909 -13.388 33.515 1.00 58.44 95 PRO A C 1
ATOM 732 O O . PRO A 1 95 ? -37.178 -13.943 34.571 1.00 58.44 95 PRO A O 1
ATOM 735 N N . HIS A 1 96 ? -35.659 -13.040 33.214 1.00 46.50 96 HIS A N 1
ATOM 736 C CA . HIS A 1 96 ? -34.640 -12.880 34.253 1.00 46.50 96 HIS A CA 1
ATOM 737 C C . HIS A 1 96 ? -33.541 -11.918 33.799 1.00 46.50 96 HIS A C 1
ATOM 739 O O . HIS A 1 96 ? -33.099 -11.913 32.653 1.00 46.50 96 HIS A O 1
ATOM 745 N N . GLN A 1 97 ? -33.173 -11.059 34.744 1.00 49.91 97 GLN A N 1
ATOM 746 C CA . GLN A 1 97 ? -32.209 -9.970 34.673 1.00 49.91 97 GLN A CA 1
ATOM 747 C C . GLN A 1 97 ? -30.907 -10.376 33.964 1.00 49.91 97 GLN A C 1
ATOM 749 O O . GLN A 1 97 ? -30.313 -11.400 34.292 1.00 49.91 97 GLN A O 1
ATOM 754 N N . GLN A 1 98 ? -30.441 -9.540 33.027 1.00 39.56 98 GLN A N 1
ATOM 755 C CA . GLN A 1 98 ? -29.103 -9.662 32.448 1.00 39.56 98 GLN A CA 1
ATOM 756 C C . GLN A 1 98 ? -28.046 -9.412 33.537 1.00 39.56 98 GLN A C 1
ATOM 758 O O . GLN A 1 98 ? -27.975 -8.291 34.048 1.00 39.56 98 GLN A O 1
ATOM 763 N N . PRO A 1 99 ? -27.180 -10.385 33.872 1.00 42.53 99 PRO A N 1
ATOM 764 C CA . PRO A 1 99 ? -25.935 -10.068 34.549 1.00 42.53 99 PRO A CA 1
ATOM 765 C C . PRO A 1 99 ? -25.077 -9.231 33.594 1.00 42.53 99 PRO A C 1
ATOM 767 O O . PRO A 1 99 ? -24.945 -9.544 32.408 1.00 42.53 99 PRO A O 1
ATOM 770 N N . SER A 1 100 ? -24.514 -8.140 34.105 1.00 44.00 100 SER A N 1
ATOM 771 C CA . SER A 1 100 ? -23.532 -7.313 33.410 1.00 44.00 100 SER A CA 1
ATOM 772 C C . SER A 1 100 ? -22.432 -8.206 32.834 1.00 44.00 100 SER A C 1
ATOM 774 O O . SER A 1 100 ? -21.697 -8.864 33.570 1.00 44.00 100 SER A O 1
ATOM 776 N N . ALA A 1 101 ? -22.350 -8.261 31.501 1.00 38.41 101 ALA A N 1
ATOM 777 C CA . ALA A 1 101 ? -21.356 -9.068 30.810 1.00 38.41 101 ALA A CA 1
ATOM 778 C C . ALA A 1 101 ? -19.952 -8.702 31.327 1.00 38.41 101 ALA A C 1
ATOM 780 O O . ALA A 1 101 ? -19.628 -7.509 31.392 1.00 38.41 101 ALA A O 1
ATOM 781 N N . PRO A 1 102 ? -19.110 -9.686 31.695 1.00 42.91 102 PRO A N 1
ATOM 782 C CA . PRO A 1 102 ? -17.744 -9.401 32.100 1.00 42.91 102 PRO A CA 1
ATOM 783 C C . PRO A 1 102 ? -17.059 -8.662 30.953 1.00 42.91 102 PRO A C 1
ATOM 785 O O . PRO A 1 102 ? -17.159 -9.079 29.795 1.00 42.91 102 PRO A O 1
ATOM 788 N N . GLN A 1 103 ? -16.403 -7.543 31.271 1.00 47.34 103 GLN A N 1
ATOM 789 C CA . GLN A 1 103 ? -15.597 -6.782 30.323 1.00 47.34 103 GLN A CA 1
ATOM 790 C C . GLN A 1 103 ? -14.567 -7.730 29.704 1.00 47.34 103 GLN A C 1
ATOM 792 O O . GLN A 1 103 ? -13.523 -8.009 30.290 1.00 47.34 103 GLN A O 1
ATOM 797 N N . ARG A 1 104 ? -14.877 -8.275 28.523 1.00 43.38 104 ARG A N 1
ATOM 798 C CA . ARG A 1 104 ? -13.912 -9.027 27.731 1.00 43.38 104 ARG A CA 1
ATOM 799 C C . ARG A 1 104 ? -12.817 -8.039 27.369 1.00 43.38 104 ARG A C 1
ATOM 801 O O . ARG A 1 104 ? -13.029 -7.150 26.547 1.00 43.38 104 ARG A O 1
ATOM 808 N N . ASN A 1 105 ? -11.656 -8.190 27.997 1.00 45.44 105 ASN A N 1
ATOM 809 C CA . ASN A 1 105 ? -10.432 -7.589 27.504 1.00 45.44 105 ASN A CA 1
ATOM 810 C C . ASN A 1 105 ? -10.250 -8.088 26.069 1.00 45.44 105 ASN A C 1
ATOM 812 O O . ASN A 1 105 ? -9.878 -9.238 25.849 1.00 45.44 105 ASN A O 1
ATOM 816 N N . PHE A 1 106 ? -10.525 -7.231 25.084 1.00 46.84 106 PHE A N 1
ATOM 817 C CA . PHE A 1 106 ? -10.185 -7.449 23.675 1.00 46.84 106 PHE A CA 1
ATOM 818 C C . PHE A 1 106 ? -8.667 -7.295 23.475 1.00 46.84 106 PHE A C 1
ATOM 820 O O . PHE A 1 106 ? -8.199 -6.589 22.582 1.00 46.84 106 PHE A O 1
ATOM 827 N N . TYR A 1 107 ? -7.884 -7.916 24.357 1.00 51.59 107 TYR A N 1
ATOM 828 C CA . TYR A 1 107 ? -6.441 -7.951 24.264 1.00 51.59 107 TYR A CA 1
ATOM 829 C C . TYR A 1 107 ? -6.093 -8.950 23.167 1.00 51.59 107 TYR A C 1
ATOM 831 O O . TYR A 1 107 ? -6.067 -10.158 23.387 1.00 51.59 107 TYR A O 1
ATOM 839 N N . MET A 1 108 ? -5.911 -8.447 21.946 1.00 47.59 108 MET A N 1
ATOM 840 C CA . MET A 1 108 ? -5.284 -9.247 20.906 1.00 47.59 108 MET A CA 1
ATOM 841 C C . MET A 1 108 ? -3.798 -9.368 21.271 1.00 47.59 108 MET A C 1
ATOM 843 O O . MET A 1 108 ? -3.170 -8.319 21.430 1.00 47.59 108 MET A O 1
ATOM 847 N N . PRO A 1 109 ? -3.245 -10.584 21.435 1.00 55.25 109 PRO A N 1
ATOM 848 C CA . PRO A 1 109 ? -1.850 -10.755 21.822 1.00 55.25 109 PRO A CA 1
ATOM 849 C C . PRO A 1 109 ? -0.912 -10.015 20.862 1.00 55.25 109 PRO A C 1
ATOM 851 O O . PRO A 1 109 ? -1.087 -10.081 19.643 1.00 55.25 109 PRO A O 1
ATOM 854 N N . GLU A 1 110 ? 0.081 -9.320 21.420 1.00 53.56 110 GLU A N 1
ATOM 855 C CA . GLU A 1 110 ? 1.065 -8.493 20.700 1.00 53.56 110 GLU A CA 1
ATOM 856 C C . GLU A 1 110 ? 1.723 -9.249 19.523 1.00 53.56 110 GLU A C 1
ATOM 858 O O . GLU A 1 110 ? 1.995 -8.680 18.467 1.00 53.56 110 GLU A O 1
ATOM 863 N N . GLU A 1 111 ? 1.916 -10.559 19.677 1.00 47.44 111 GLU A N 1
ATOM 864 C CA . GLU A 1 111 ? 2.542 -11.454 18.697 1.00 47.44 111 GLU A CA 1
ATOM 865 C C . GLU A 1 111 ? 1.674 -11.693 17.450 1.00 47.44 111 GLU A C 1
ATOM 867 O O . GLU A 1 111 ? 2.185 -11.749 16.332 1.00 47.44 111 GLU A O 1
ATOM 872 N N . LEU A 1 112 ? 0.349 -11.749 17.614 1.00 46.69 112 LEU A N 1
ATOM 873 C CA . LEU A 1 112 ? -0.606 -11.918 16.512 1.00 46.69 112 LEU A CA 1
ATOM 874 C C . LEU A 1 112 ? -0.831 -10.620 15.722 1.00 46.69 112 LEU A C 1
ATOM 876 O O . LEU A 1 112 ? -1.146 -10.689 14.533 1.00 46.69 112 LEU A O 1
ATOM 880 N N . ARG A 1 113 ? -0.629 -9.446 16.344 1.00 54.44 113 ARG A N 1
ATOM 881 C CA . ARG A 1 113 ? -0.548 -8.169 15.608 1.00 54.44 113 ARG A CA 1
ATOM 882 C C . ARG A 1 113 ? 0.695 -8.139 14.725 1.00 54.44 113 ARG A C 1
ATOM 884 O O . ARG A 1 113 ? 0.580 -7.900 13.531 1.00 54.44 113 ARG A O 1
ATOM 891 N N . ARG A 1 114 ? 1.859 -8.508 15.272 1.00 53.06 114 ARG A N 1
ATOM 892 C CA . ARG A 1 114 ? 3.136 -8.488 14.535 1.00 53.06 114 ARG A CA 1
ATOM 893 C C . ARG A 1 114 ? 3.140 -9.346 13.268 1.00 53.06 114 ARG A C 1
ATOM 895 O O . ARG A 1 114 ? 3.833 -8.986 12.326 1.00 53.06 114 ARG A O 1
ATOM 902 N N . PHE A 1 115 ? 2.387 -10.446 13.213 1.00 45.94 115 PHE A N 1
ATOM 903 C CA . PHE A 1 115 ? 2.443 -11.371 12.072 1.00 45.94 115 PHE A CA 1
ATOM 904 C C . PHE A 1 115 ? 1.572 -10.969 10.871 1.00 45.94 115 PHE A C 1
ATOM 906 O O . PHE A 1 115 ? 1.963 -11.207 9.732 1.00 45.94 115 PHE A O 1
ATOM 913 N N . LYS A 1 116 ? 0.412 -10.331 11.091 1.00 54.12 116 LYS A N 1
ATOM 914 C CA . LYS A 1 116 ? -0.409 -9.785 9.985 1.00 54.12 116 LYS A CA 1
ATOM 915 C C . LYS A 1 116 ? 0.220 -8.553 9.334 1.00 54.12 116 LYS A C 1
ATOM 917 O O . LYS A 1 116 ? -0.124 -8.200 8.208 1.00 54.12 116 LYS A O 1
ATOM 922 N N . ASP A 1 117 ? 1.169 -7.949 10.034 1.00 65.44 117 ASP A N 1
ATOM 923 C CA . ASP A 1 117 ? 1.724 -6.648 9.707 1.00 65.44 117 ASP A CA 1
ATOM 924 C C . ASP A 1 117 ? 3.027 -6.732 8.898 1.00 65.44 117 ASP A C 1
ATOM 926 O O . ASP A 1 117 ? 3.566 -5.703 8.500 1.00 65.44 117 ASP A O 1
ATOM 930 N N . THR A 1 118 ? 3.553 -7.923 8.597 1.00 82.00 118 THR A N 1
ATOM 931 C CA . THR A 1 118 ? 4.856 -8.039 7.920 1.00 82.00 118 THR A CA 1
ATOM 932 C C . THR A 1 118 ? 4.754 -8.305 6.430 1.00 82.00 118 THR A C 1
ATOM 934 O O . THR A 1 118 ? 5.577 -7.755 5.704 1.00 82.00 118 THR A O 1
ATOM 937 N N . ILE A 1 119 ? 3.775 -9.084 5.953 1.00 90.62 119 ILE A N 1
ATOM 938 C CA . ILE A 1 119 ? 3.671 -9.500 4.544 1.00 90.62 119 ILE A CA 1
ATOM 939 C C . ILE A 1 119 ? 2.206 -9.471 4.073 1.00 90.62 119 ILE A C 1
ATOM 941 O O . ILE A 1 119 ? 1.322 -9.977 4.759 1.00 90.62 119 ILE A O 1
ATOM 945 N N . SER A 1 120 ? 1.946 -8.922 2.884 1.00 92.31 120 SER A N 1
ATOM 946 C CA . SER A 1 120 ? 0.639 -8.957 2.205 1.00 92.31 120 SER A CA 1
ATOM 947 C C . SER A 1 120 ? 0.760 -9.487 0.784 1.00 92.31 120 SER A C 1
ATOM 949 O O . SER A 1 120 ? 1.806 -9.368 0.151 1.00 92.31 120 SER A O 1
ATOM 951 N N . THR A 1 121 ? -0.336 -10.016 0.241 1.00 94.81 121 THR A N 1
ATOM 952 C CA . THR A 1 121 ? -0.420 -10.346 -1.184 1.00 94.81 121 THR A CA 1
ATOM 953 C C . THR A 1 121 ? -0.700 -9.099 -2.017 1.00 94.81 121 THR A C 1
ATOM 955 O O . THR A 1 121 ? -1.614 -8.314 -1.741 1.00 94.81 121 THR A O 1
ATOM 958 N N . CYS A 1 122 ? 0.096 -8.912 -3.062 1.00 96.62 122 CYS A N 1
ATOM 959 C CA . CYS A 1 122 ? -0.093 -7.884 -4.063 1.00 96.62 122 CYS A CA 1
ATOM 960 C C . CYS A 1 122 ? -1.359 -8.166 -4.862 1.00 96.62 122 CYS A C 1
ATOM 962 O O . CYS A 1 122 ? -1.489 -9.229 -5.464 1.00 96.62 122 CYS A O 1
ATOM 964 N N . LYS A 1 123 ? -2.279 -7.204 -4.920 1.00 96.62 123 LYS A N 1
ATOM 965 C CA . LYS A 1 123 ? -3.440 -7.272 -5.825 1.00 96.62 123 LYS A CA 1
ATOM 966 C C . LYS A 1 123 ? -3.414 -6.168 -6.874 1.00 96.62 123 LYS A C 1
ATOM 968 O O . LYS A 1 123 ? -4.463 -5.809 -7.404 1.00 96.62 123 LYS A O 1
ATOM 973 N N . TRP A 1 124 ? -2.239 -5.593 -7.115 1.00 96.00 124 TRP A N 1
ATOM 974 C CA . TRP A 1 124 ? -2.023 -4.683 -8.230 1.00 96.00 124 TRP A CA 1
ATOM 975 C C . TRP A 1 124 ? -2.126 -5.481 -9.521 1.00 96.00 124 TRP A C 1
ATOM 977 O O . TRP A 1 124 ? -1.360 -6.424 -9.688 1.00 96.00 124 TRP A O 1
ATOM 987 N N . ASP A 1 125 ? -3.102 -5.156 -10.365 1.00 94.38 125 ASP A N 1
ATOM 988 C CA . ASP A 1 125 ? -3.316 -5.816 -11.658 1.00 94.38 125 ASP A CA 1
ATOM 989 C C . ASP A 1 125 ? -3.229 -7.359 -11.586 1.00 94.38 125 ASP A C 1
ATOM 991 O O . ASP 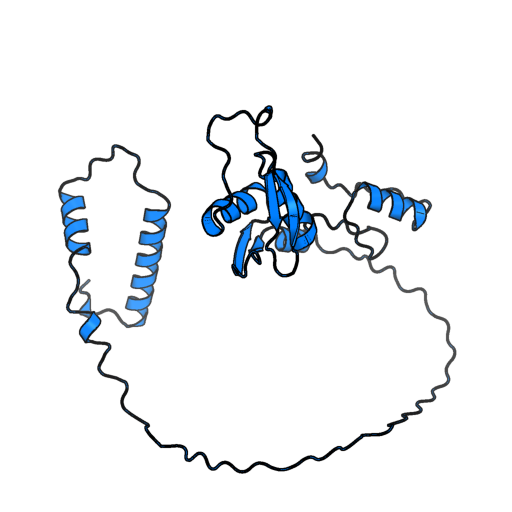A 1 125 ? -2.535 -8.017 -12.351 1.00 94.38 125 ASP A O 1
ATOM 995 N N . ASN A 1 126 ? -3.880 -7.945 -10.572 1.00 94.00 126 ASN A N 1
ATOM 996 C CA . ASN A 1 126 ? -3.904 -9.393 -10.312 1.00 94.00 126 ASN A CA 1
ATOM 997 C C . ASN A 1 126 ? -2.533 -10.071 -10.053 1.00 94.00 126 ASN A C 1
ATOM 999 O O . ASN A 1 126 ? -2.413 -11.280 -10.214 1.00 94.00 126 ASN A O 1
ATOM 1003 N N . CYS A 1 127 ? -1.524 -9.332 -9.578 1.00 96.38 127 CYS A N 1
ATOM 1004 C CA . CYS A 1 127 ? -0.156 -9.827 -9.350 1.00 96.38 127 CYS A CA 1
ATOM 1005 C C . CYS A 1 127 ? -0.016 -11.098 -8.484 1.00 96.38 127 CYS A C 1
ATOM 1007 O O . CYS A 1 127 ? 0.749 -11.993 -8.822 1.00 96.38 127 CYS A O 1
ATOM 1009 N N . GLY A 1 128 ? -0.666 -11.168 -7.320 1.00 96.00 128 GLY A N 1
ATOM 1010 C CA . GLY A 1 128 ? -0.615 -12.323 -6.410 1.00 96.00 128 GLY A CA 1
ATOM 1011 C C . GLY A 1 128 ? 0.666 -12.492 -5.573 1.00 96.00 128 GLY A C 1
ATOM 1012 O O . GLY A 1 128 ? 0.636 -13.227 -4.589 1.00 96.00 128 GLY A O 1
ATOM 1013 N N . MET A 1 129 ? 1.764 -11.798 -5.891 1.00 96.44 129 MET A N 1
ATOM 1014 C CA . MET A 1 129 ? 3.049 -11.920 -5.179 1.00 96.44 129 MET A CA 1
ATOM 1015 C C . MET A 1 129 ? 2.975 -11.484 -3.710 1.00 96.44 129 MET A C 1
ATOM 1017 O O . MET A 1 129 ? 2.298 -10.515 -3.373 1.00 96.44 129 MET A O 1
ATOM 1021 N N . PHE A 1 130 ? 3.736 -12.137 -2.834 1.00 95.25 130 PHE A N 1
ATOM 1022 C CA . PHE A 1 130 ? 3.891 -11.712 -1.443 1.00 95.25 130 PHE A CA 1
ATOM 1023 C C . PHE A 1 130 ? 4.885 -10.549 -1.333 1.00 95.25 130 PHE A C 1
ATOM 1025 O O . PHE A 1 130 ? 5.986 -10.610 -1.875 1.00 95.25 130 PHE A O 1
ATOM 1032 N N . ILE A 1 131 ? 4.503 -9.488 -0.621 1.00 94.56 131 ILE A N 1
ATOM 1033 C CA . ILE A 1 131 ? 5.303 -8.274 -0.445 1.00 94.56 131 ILE A CA 1
ATOM 1034 C C . ILE A 1 131 ? 5.398 -7.935 1.043 1.00 94.56 131 ILE A C 1
ATOM 1036 O O . ILE A 1 131 ? 4.366 -7.915 1.718 1.00 94.56 131 ILE A O 1
ATOM 1040 N N . PRO A 1 132 ? 6.586 -7.571 1.553 1.00 91.88 132 PRO A N 1
ATOM 1041 C CA . PRO A 1 132 ? 6.699 -6.956 2.863 1.00 91.88 132 PRO A CA 1
ATOM 1042 C C . PRO A 1 132 ? 5.904 -5.642 2.975 1.00 91.88 132 PRO A C 1
ATOM 1044 O O . PRO A 1 132 ? 5.957 -4.783 2.095 1.00 91.88 132 PRO A O 1
ATOM 1047 N N . ASN A 1 133 ? 5.208 -5.434 4.091 1.00 87.44 133 ASN A N 1
ATOM 1048 C CA . ASN A 1 133 ? 4.254 -4.330 4.266 1.00 87.44 133 ASN A CA 1
ATOM 1049 C C . ASN A 1 133 ? 4.886 -2.960 4.579 1.00 87.44 133 ASN A C 1
ATOM 1051 O O . ASN A 1 133 ? 4.171 -2.007 4.909 1.00 87.44 133 ASN A O 1
ATOM 1055 N N . HIS A 1 134 ? 6.206 -2.809 4.470 1.00 86.75 134 HIS A N 1
ATOM 1056 C CA . HIS A 1 134 ? 6.873 -1.517 4.630 1.00 86.75 134 HIS A CA 1
ATOM 1057 C C . HIS A 1 134 ? 6.996 -0.779 3.287 1.00 86.75 134 HIS A C 1
ATOM 1059 O O . HIS A 1 134 ? 7.073 -1.384 2.218 1.00 86.75 134 HIS A O 1
ATOM 1065 N N . ALA A 1 135 ? 7.000 0.557 3.340 1.00 87.38 135 ALA A N 1
ATOM 1066 C CA . ALA A 1 135 ? 6.810 1.399 2.157 1.00 87.38 135 ALA A CA 1
ATOM 1067 C C . ALA A 1 135 ? 7.891 1.175 1.086 1.00 87.38 135 ALA A C 1
ATOM 1069 O O . ALA A 1 135 ? 7.576 1.156 -0.102 1.00 87.38 135 ALA A O 1
ATOM 1070 N N . ASP A 1 136 ? 9.138 0.951 1.506 1.00 87.75 136 ASP A N 1
ATOM 1071 C CA . ASP A 1 136 ? 10.265 0.759 0.590 1.00 87.75 136 ASP A CA 1
ATOM 1072 C C . ASP A 1 136 ? 10.216 -0.576 -0.161 1.00 87.75 136 ASP A C 1
ATOM 1074 O O . ASP A 1 136 ? 10.481 -0.596 -1.361 1.00 87.75 136 ASP A O 1
ATOM 1078 N N . ALA A 1 137 ? 9.857 -1.686 0.498 1.00 91.75 137 ALA A N 1
ATOM 1079 C CA . ALA A 1 137 ? 9.705 -2.976 -0.183 1.00 91.75 137 ALA A CA 1
ATOM 1080 C C . ALA A 1 137 ? 8.521 -2.951 -1.139 1.00 91.75 137 ALA A C 1
ATOM 1082 O O . ALA A 1 137 ? 8.649 -3.400 -2.276 1.00 91.75 137 ALA A O 1
ATOM 1083 N N . LEU A 1 138 ? 7.400 -2.366 -0.706 1.00 92.31 138 LEU A N 1
ATOM 1084 C CA . LEU A 1 138 ? 6.246 -2.173 -1.569 1.00 92.31 138 LEU A CA 1
ATOM 1085 C C . LEU A 1 138 ? 6.612 -1.366 -2.814 1.00 92.31 138 LEU A C 1
ATOM 1087 O O . LEU A 1 138 ? 6.279 -1.769 -3.923 1.00 92.31 138 LEU A O 1
ATOM 1091 N N . TRP A 1 139 ? 7.328 -0.254 -2.656 1.00 91.81 139 TRP A N 1
ATOM 1092 C CA . TRP A 1 139 ? 7.743 0.546 -3.801 1.00 91.81 139 TRP A CA 1
ATOM 1093 C C . TRP A 1 139 ? 8.691 -0.207 -4.735 1.00 91.81 139 TRP A C 1
ATOM 1095 O O . TRP A 1 139 ? 8.460 -0.227 -5.941 1.00 91.81 139 TRP A O 1
ATOM 1105 N N . LYS A 1 140 ? 9.721 -0.866 -4.188 1.00 92.19 140 LYS A N 1
ATOM 1106 C CA . LYS A 1 140 ? 10.649 -1.688 -4.978 1.00 92.19 140 LYS A CA 1
ATOM 1107 C C . LYS A 1 140 ? 9.904 -2.759 -5.771 1.00 92.19 140 LYS A C 1
ATOM 1109 O O . LYS A 1 140 ? 10.172 -2.914 -6.957 1.00 92.19 140 LYS A O 1
ATOM 1114 N N . HIS A 1 141 ? 8.936 -3.431 -5.148 1.00 95.00 141 HIS A N 1
ATOM 1115 C CA . HIS A 1 141 ? 8.082 -4.400 -5.826 1.00 95.00 141 HIS A CA 1
ATOM 1116 C C . HIS A 1 141 ? 7.289 -3.759 -6.972 1.00 95.00 141 HIS A C 1
ATOM 1118 O O . HIS A 1 141 ? 7.284 -4.288 -8.079 1.00 95.00 141 HIS A O 1
ATOM 1124 N N . LEU A 1 142 ? 6.639 -2.614 -6.735 1.00 93.75 142 LEU A N 1
ATOM 1125 C CA . LEU A 1 142 ? 5.843 -1.945 -7.766 1.00 93.75 142 LEU A CA 1
ATOM 1126 C C . LEU A 1 142 ? 6.691 -1.468 -8.952 1.00 93.75 142 LEU A C 1
ATOM 1128 O O . LEU A 1 142 ? 6.259 -1.560 -10.096 1.00 93.75 142 LEU A O 1
ATOM 1132 N N . CYS A 1 143 ? 7.909 -0.995 -8.709 1.00 92.75 143 CYS A N 1
ATOM 1133 C CA . CYS A 1 143 ? 8.827 -0.655 -9.791 1.00 92.75 143 CYS A CA 1
ATOM 1134 C C . CYS A 1 143 ? 9.291 -1.898 -10.556 1.00 92.75 143 CYS A C 1
ATOM 1136 O O . CYS A 1 143 ? 9.231 -1.906 -11.781 1.00 92.75 143 CYS A O 1
ATOM 1138 N N . ALA A 1 144 ? 9.718 -2.945 -9.846 1.00 94.75 144 ALA A N 1
ATOM 1139 C CA . ALA A 1 144 ? 10.295 -4.139 -10.460 1.00 94.75 144 ALA A CA 1
ATOM 1140 C C . ALA A 1 144 ? 9.271 -4.970 -11.247 1.00 94.75 144 ALA A C 1
ATOM 1142 O O . ALA A 1 144 ? 9.587 -5.462 -12.323 1.00 94.75 144 ALA A O 1
ATOM 1143 N N . HIS A 1 145 ? 8.051 -5.119 -10.725 1.00 96.31 145 HIS A N 1
ATOM 1144 C CA . HIS A 1 145 ? 7.046 -6.012 -11.308 1.00 96.31 145 HIS A CA 1
ATOM 1145 C C . HIS A 1 145 ? 5.954 -5.290 -12.099 1.00 96.31 145 HIS A C 1
ATOM 1147 O O . HIS A 1 145 ? 5.353 -5.905 -12.971 1.00 96.31 145 HIS A O 1
ATOM 1153 N N . HIS A 1 146 ? 5.702 -4.006 -11.822 1.00 94.06 146 HIS A N 1
ATOM 1154 C CA . HIS A 1 146 ? 4.609 -3.243 -12.450 1.00 94.06 146 HIS A CA 1
ATOM 1155 C C . HIS A 1 146 ? 5.099 -2.060 -13.287 1.00 94.06 146 HIS A C 1
ATOM 1157 O O . HIS A 1 146 ? 4.299 -1.231 -13.714 1.00 94.06 146 HIS A O 1
ATOM 1163 N N . GLY A 1 147 ? 6.416 -1.953 -13.501 1.00 92.88 147 GLY A N 1
ATOM 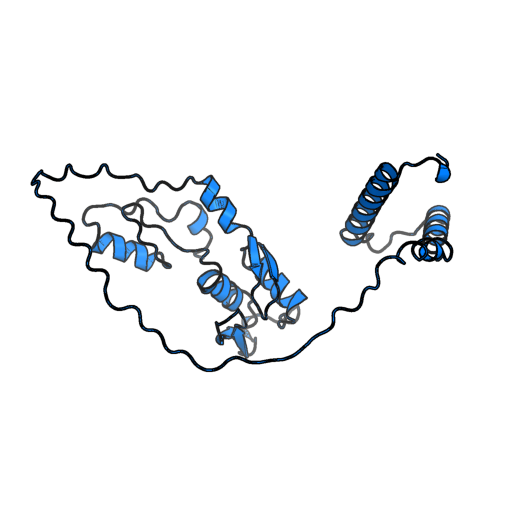1164 C CA . GLY A 1 147 ? 7.016 -0.932 -14.359 1.00 92.88 147 GLY A CA 1
ATOM 1165 C C . GLY A 1 147 ? 6.747 0.499 -13.894 1.00 92.88 147 GLY A C 1
ATOM 1166 O O . GLY A 1 147 ? 6.751 1.419 -14.714 1.00 92.88 147 GLY A O 1
ATOM 1167 N N . LEU A 1 148 ? 6.477 0.712 -12.597 1.00 90.62 148 LEU A N 1
ATOM 1168 C CA . LEU A 1 148 ? 6.255 2.067 -12.105 1.00 90.62 148 LEU A CA 1
ATOM 1169 C C . LEU A 1 148 ? 7.522 2.910 -12.293 1.00 90.62 148 LEU A C 1
ATOM 1171 O O . LEU A 1 148 ? 8.610 2.472 -11.908 1.00 90.62 148 LEU A O 1
ATOM 1175 N N . PRO A 1 149 ? 7.386 4.140 -12.818 1.00 86.44 149 PRO A N 1
ATOM 1176 C CA . PRO A 1 149 ? 8.523 4.992 -13.125 1.00 86.44 149 PRO A CA 1
ATOM 1177 C C . PRO A 1 149 ? 9.332 5.295 -11.864 1.00 86.44 149 PRO A C 1
ATOM 1179 O O . PRO A 1 149 ? 8.851 5.942 -10.926 1.00 86.44 149 PRO A O 1
ATOM 1182 N N . THR A 1 150 ? 10.585 4.848 -11.856 1.00 83.00 150 THR A N 1
ATOM 1183 C CA . THR A 1 150 ? 11.571 5.267 -10.863 1.00 83.00 150 THR A CA 1
ATOM 1184 C C . THR A 1 150 ? 12.038 6.682 -11.192 1.00 83.00 150 THR A C 1
ATOM 1186 O O . THR A 1 150 ? 12.286 6.977 -12.364 1.00 83.00 150 THR A O 1
ATOM 1189 N N . PRO A 1 151 ? 12.178 7.574 -10.197 1.00 74.62 151 PRO A N 1
ATOM 1190 C CA . PRO A 1 151 ? 12.792 8.869 -10.447 1.00 74.62 151 PRO A CA 1
ATOM 1191 C C . PRO A 1 151 ? 14.220 8.648 -10.978 1.00 74.62 151 PRO A C 1
ATOM 1193 O O . PRO A 1 151 ? 14.912 7.759 -10.470 1.00 74.62 151 PRO A O 1
ATOM 1196 N N . PRO A 1 152 ? 14.672 9.415 -11.987 1.00 75.19 152 PRO A N 1
ATOM 1197 C CA . PRO A 1 152 ? 16.031 9.288 -12.487 1.00 75.19 152 PRO A CA 1
ATOM 1198 C C . PRO A 1 152 ? 17.035 9.548 -11.354 1.00 75.19 152 PRO A C 1
ATOM 1200 O O . PRO A 1 152 ? 16.812 10.452 -10.536 1.00 75.19 152 PRO A O 1
ATOM 1203 N N . PRO A 1 153 ? 18.135 8.781 -11.281 1.00 80.81 153 PRO A N 1
ATOM 1204 C CA . PRO A 1 153 ? 19.156 8.999 -10.268 1.00 80.81 153 PRO A CA 1
ATOM 1205 C C . PRO A 1 153 ? 19.723 10.423 -10.385 1.00 80.81 153 PRO A C 1
ATOM 1207 O O . PRO A 1 153 ? 20.042 10.888 -11.475 1.00 80.81 153 PRO A O 1
ATOM 1210 N N . GLY A 1 154 ? 19.824 11.126 -9.254 1.00 80.12 154 GLY A N 1
ATOM 1211 C CA . GLY A 1 154 ? 20.416 12.467 -9.182 1.00 80.12 154 GLY A CA 1
ATOM 1212 C C . GLY A 1 154 ? 19.471 13.646 -9.440 1.00 80.12 154 GLY A C 1
ATOM 1213 O O . GLY A 1 154 ? 19.913 14.787 -9.327 1.00 80.12 154 GLY A O 1
ATOM 1214 N N . VAL A 1 155 ? 18.181 13.427 -9.729 1.00 72.75 155 VAL A N 1
ATOM 1215 C CA . VAL A 1 155 ? 17.225 14.539 -9.886 1.00 72.75 155 VAL A CA 1
ATOM 1216 C C . VAL A 1 155 ? 16.670 14.960 -8.516 1.00 72.75 155 VAL A C 1
ATOM 1218 O O . VAL A 1 155 ? 16.003 14.158 -7.854 1.00 72.75 155 VAL A O 1
ATOM 1221 N N . PRO A 1 156 ? 16.904 16.207 -8.059 1.00 72.19 156 PRO A N 1
ATOM 1222 C CA . PRO A 1 156 ? 16.377 16.678 -6.786 1.00 72.19 156 PRO A CA 1
ATOM 1223 C C . PRO A 1 156 ? 14.844 16.720 -6.812 1.00 72.19 156 PRO A C 1
ATOM 1225 O O . PRO A 1 156 ? 14.216 17.249 -7.726 1.00 72.19 156 PRO A O 1
ATOM 1228 N N . SER A 1 157 ? 14.226 16.191 -5.754 1.00 68.00 157 SER A N 1
ATOM 1229 C CA . SER A 1 157 ? 12.772 15.982 -5.649 1.00 68.00 157 SER A CA 1
ATOM 1230 C C . SER A 1 157 ? 11.925 17.264 -5.790 1.00 68.00 157 SER A C 1
ATOM 1232 O O . SER A 1 157 ? 10.724 17.178 -6.038 1.00 68.00 157 SER A O 1
ATOM 1234 N N . ALA A 1 158 ? 12.529 18.450 -5.651 1.00 69.12 158 ALA A N 1
ATOM 1235 C CA . ALA A 1 158 ? 11.847 19.742 -5.714 1.00 69.12 158 ALA A CA 1
ATOM 1236 C C . ALA A 1 158 ? 11.438 20.175 -7.136 1.00 69.12 158 ALA A C 1
ATOM 1238 O O . ALA A 1 158 ? 10.472 20.923 -7.272 1.00 69.12 158 ALA A O 1
ATOM 1239 N N . SER A 1 159 ? 12.122 19.696 -8.181 1.00 70.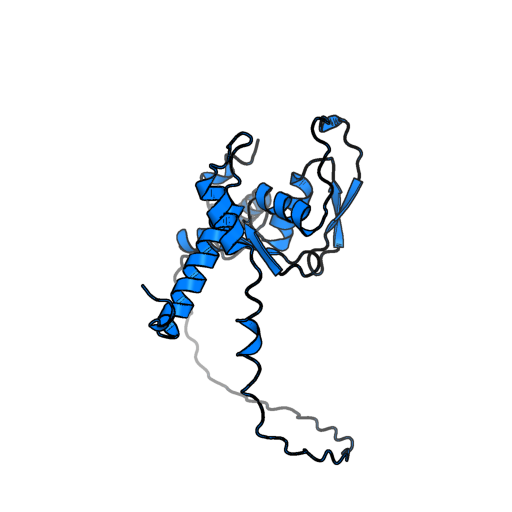75 159 SER A N 1
ATOM 1240 C CA . SER A 1 159 ? 11.815 20.025 -9.585 1.00 70.75 159 SER A CA 1
ATOM 1241 C C . SER A 1 159 ? 11.044 18.924 -10.318 1.00 70.75 159 SER A C 1
ATOM 1243 O O . SER A 1 159 ? 10.770 19.051 -11.511 1.00 70.75 159 SER A O 1
ATOM 1245 N N . ALA A 1 160 ? 10.679 17.840 -9.625 1.00 69.12 160 ALA A N 1
ATOM 1246 C CA . ALA A 1 160 ? 9.993 16.714 -10.238 1.00 69.12 160 ALA A CA 1
ATOM 1247 C C . ALA A 1 160 ? 8.619 17.143 -10.777 1.00 69.12 160 ALA A C 1
ATOM 1249 O O . ALA A 1 160 ? 7.753 17.617 -10.035 1.00 69.12 160 ALA A O 1
ATOM 1250 N N . GLN A 1 161 ? 8.420 16.950 -12.081 1.00 77.44 161 GLN A N 1
ATOM 1251 C CA . GLN A 1 161 ? 7.150 17.193 -12.749 1.00 77.44 161 GLN A CA 1
ATOM 1252 C C . GLN A 1 161 ? 6.035 16.405 -12.051 1.00 77.44 161 GLN A C 1
ATOM 1254 O O . GLN A 1 161 ? 6.194 15.230 -11.715 1.00 77.44 161 GLN A O 1
ATOM 1259 N N . LYS A 1 162 ? 4.904 17.069 -11.797 1.00 84.56 162 LYS A N 1
ATOM 1260 C CA . LYS A 1 162 ? 3.729 16.421 -11.212 1.00 84.56 162 LYS A CA 1
ATOM 1261 C C . LYS A 1 162 ? 3.115 15.507 -12.258 1.00 84.56 162 LYS A C 1
ATOM 1263 O O . LYS A 1 162 ? 2.651 15.984 -13.291 1.00 84.56 162 LYS A O 1
ATOM 1268 N N . TYR A 1 163 ? 3.058 14.219 -11.965 1.00 86.81 163 TYR A N 1
ATOM 1269 C CA . TYR A 1 163 ? 2.249 13.286 -12.732 1.00 86.81 163 TYR A CA 1
ATOM 1270 C C . TYR A 1 163 ? 1.352 12.485 -11.803 1.00 86.81 163 TYR A C 1
ATOM 1272 O O . TYR A 1 163 ? 1.489 12.511 -10.580 1.00 86.81 163 TYR A O 1
ATOM 1280 N N . TYR A 1 164 ? 0.372 11.818 -12.389 1.00 90.69 164 TYR A N 1
ATOM 1281 C CA . TYR A 1 164 ? -0.616 11.059 -11.646 1.00 90.69 164 TYR A CA 1
ATOM 1282 C C . TYR A 1 164 ? -0.473 9.587 -11.991 1.00 90.69 164 TYR A C 1
ATOM 1284 O O . TYR A 1 164 ? -0.352 9.239 -13.162 1.00 90.69 164 TYR A O 1
ATOM 1292 N N . ILE A 1 165 ? -0.513 8.743 -10.967 1.00 92.00 165 ILE A N 1
ATOM 1293 C CA . ILE A 1 165 ? -0.543 7.289 -11.109 1.00 92.00 165 ILE A CA 1
ATOM 1294 C C . ILE A 1 165 ? -1.927 6.824 -10.670 1.00 92.00 165 ILE A C 1
ATOM 1296 O O . ILE A 1 165 ? -2.426 7.245 -9.625 1.00 92.00 165 ILE A O 1
ATOM 1300 N N . ILE A 1 166 ? -2.563 5.975 -11.469 1.00 94.12 166 ILE A N 1
ATOM 1301 C CA . ILE A 1 166 ? -3.831 5.344 -11.100 1.00 94.12 166 ILE A CA 1
ATOM 1302 C C . ILE A 1 166 ? -3.502 4.081 -10.307 1.00 94.12 166 ILE A C 1
ATOM 1304 O O . ILE A 1 166 ? -2.706 3.257 -10.747 1.00 94.12 166 ILE A O 1
ATOM 1308 N N . CYS A 1 167 ? -4.090 3.939 -9.123 1.00 95.62 167 CYS A N 1
ATOM 1309 C CA . CYS A 1 167 ? -3.956 2.734 -8.323 1.00 95.62 167 CYS A CA 1
ATOM 1310 C C . CYS A 1 167 ? -4.724 1.584 -8.986 1.00 95.62 167 CYS A C 1
ATOM 1312 O O . CYS A 1 167 ? -5.957 1.586 -8.996 1.00 95.62 167 CYS A O 1
ATOM 1314 N N . LEU A 1 168 ? -3.993 0.598 -9.510 1.00 96.00 168 LEU A N 1
ATOM 1315 C CA . LEU A 1 168 ? -4.558 -0.600 -10.147 1.00 96.00 168 LEU A CA 1
ATOM 1316 C C . LEU A 1 168 ? -4.743 -1.756 -9.161 1.00 96.00 168 LEU A C 1
ATOM 1318 O O . LEU A 1 168 ? -4.856 -2.916 -9.550 1.00 96.00 168 LEU A O 1
ATOM 1322 N N . TRP A 1 169 ? -4.766 -1.460 -7.862 1.00 95.75 169 TRP A N 1
ATOM 1323 C CA . TRP A 1 169 ? -5.180 -2.448 -6.878 1.00 95.75 169 TRP A CA 1
ATOM 1324 C C . TRP A 1 169 ? -6.619 -2.878 -7.169 1.00 95.75 169 TRP A C 1
ATOM 1326 O O . TRP A 1 169 ? -7.462 -2.015 -7.412 1.00 95.75 169 TRP A O 1
ATOM 1336 N N . SER A 1 170 ? -6.899 -4.183 -7.137 1.00 94.94 170 SER A N 1
ATOM 1337 C CA . SER A 1 170 ? -8.207 -4.763 -7.476 1.00 94.94 170 SER A CA 1
ATOM 1338 C C . SER A 1 170 ? -9.384 -3.954 -6.904 1.00 94.94 170 SER A C 1
ATOM 1340 O O . SER A 1 170 ? -9.621 -3.964 -5.694 1.00 94.94 170 SER A O 1
ATOM 1342 N N . GLY A 1 171 ? -10.118 -3.263 -7.784 1.00 93.00 171 GLY A N 1
ATOM 1343 C CA . GLY A 1 171 ? -11.298 -2.455 -7.445 1.00 93.00 171 GLY A CA 1
ATOM 1344 C C . GLY A 1 171 ? -11.031 -1.045 -6.896 1.00 93.00 171 GLY A C 1
ATOM 1345 O O . GLY A 1 171 ? -11.955 -0.431 -6.373 1.00 93.00 171 GLY A O 1
ATOM 1346 N N . CYS A 1 172 ? -9.802 -0.520 -6.969 1.00 95.00 172 CYS A N 1
ATOM 1347 C CA . CYS A 1 172 ? -9.457 0.792 -6.414 1.00 95.00 172 CYS A CA 1
ATOM 1348 C C . CYS A 1 172 ? -9.664 1.961 -7.391 1.00 95.00 172 CYS A C 1
ATOM 1350 O O . CYS A 1 172 ? -10.499 2.825 -7.137 1.00 95.00 172 CYS A O 1
ATOM 1352 N N . GLY A 1 173 ? -8.867 2.050 -8.463 1.00 93.81 173 GLY A N 1
ATOM 1353 C CA . GLY A 1 173 ? -8.948 3.134 -9.452 1.00 93.81 173 GLY A CA 1
ATOM 1354 C C . GLY A 1 173 ? -8.592 4.535 -8.928 1.00 93.81 173 GLY A C 1
ATOM 1355 O O . GLY A 1 173 ? -8.810 5.527 -9.623 1.00 93.81 173 GLY A O 1
ATOM 1356 N N . HIS A 1 174 ? -8.055 4.659 -7.710 1.00 94.31 174 HIS A N 1
ATOM 1357 C CA . HIS A 1 174 ? -7.775 5.962 -7.110 1.00 94.31 174 HIS A CA 1
ATOM 1358 C C . HIS A 1 174 ? -6.600 6.655 -7.807 1.00 94.31 174 HIS A C 1
ATOM 1360 O O . HIS A 1 174 ? -5.518 6.084 -7.952 1.00 94.31 174 HIS A O 1
ATOM 1366 N N . LYS A 1 175 ? -6.792 7.913 -8.209 1.00 94.69 175 LYS A N 1
ATOM 1367 C CA . LYS A 1 175 ? -5.751 8.728 -8.840 1.00 94.69 175 LYS A CA 1
ATOM 1368 C C . LYS A 1 175 ? -4.854 9.344 -7.765 1.00 94.69 175 LYS A C 1
ATOM 1370 O O . LYS A 1 175 ? -5.285 10.218 -7.019 1.00 94.69 175 LYS A O 1
ATOM 1375 N N . VAL A 1 176 ? -3.603 8.902 -7.696 1.00 91.94 176 VAL A N 1
ATOM 1376 C CA . VAL A 1 176 ? -2.610 9.366 -6.721 1.00 91.94 176 VAL A CA 1
ATOM 1377 C C . VAL A 1 176 ? -1.652 10.349 -7.388 1.00 91.94 176 VAL A C 1
ATOM 1379 O O . VAL A 1 176 ? -1.065 10.055 -8.428 1.00 91.94 176 VAL A O 1
ATOM 1382 N N . GLU A 1 177 ? -1.470 11.523 -6.779 1.00 89.25 177 GLU A N 1
ATOM 1383 C CA . GLU A 1 177 ? -0.431 12.465 -7.200 1.00 89.25 177 GLU A CA 1
ATOM 1384 C C . GLU A 1 177 ? 0.956 11.896 -6.864 1.00 89.25 177 GLU A C 1
ATOM 1386 O O . GLU A 1 177 ? 1.254 11.532 -5.717 1.00 89.25 177 GLU A O 1
ATOM 1391 N N . TYR A 1 178 ? 1.821 11.850 -7.871 1.00 83.19 178 TYR A N 1
ATOM 1392 C CA . TYR A 1 178 ? 3.195 11.407 -7.758 1.00 83.19 178 TYR A CA 1
ATOM 1393 C C . TYR A 1 178 ? 4.150 12.562 -8.080 1.00 83.19 178 TYR A C 1
ATOM 1395 O O . TYR A 1 178 ? 4.057 13.221 -9.114 1.00 83.19 178 TYR A O 1
ATOM 1403 N N . ARG A 1 179 ? 5.080 12.819 -7.154 1.00 80.88 179 ARG A N 1
ATOM 1404 C CA . ARG A 1 179 ? 6.069 13.911 -7.234 1.00 80.88 179 ARG A CA 1
ATOM 1405 C C . ARG A 1 179 ? 7.504 13.397 -7.134 1.00 80.88 179 ARG A C 1
ATOM 1407 O O . ARG A 1 179 ? 8.291 13.900 -6.336 1.00 80.88 179 ARG A O 1
ATOM 1414 N N . GLY A 1 180 ? 7.820 12.307 -7.830 1.00 70.69 180 GLY A N 1
ATOM 1415 C CA . GLY A 1 180 ? 9.144 11.678 -7.722 1.00 70.69 180 GLY A CA 1
ATOM 1416 C C . GLY A 1 180 ? 9.400 10.973 -6.387 1.00 70.69 180 GLY A C 1
ATOM 1417 O O . GLY A 1 180 ? 10.527 10.574 -6.122 1.00 70.69 180 GLY A O 1
ATOM 1418 N N . ARG A 1 181 ? 8.383 10.835 -5.523 1.00 68.25 181 ARG A N 1
ATOM 1419 C CA . ARG A 1 181 ? 8.494 10.158 -4.227 1.00 68.25 181 ARG A CA 1
ATOM 1420 C C . ARG A 1 181 ? 7.523 8.991 -4.159 1.00 68.25 181 ARG A C 1
ATOM 1422 O O . ARG A 1 181 ? 6.309 9.185 -4.137 1.00 68.25 181 ARG A O 1
ATOM 1429 N N . SER A 1 182 ? 8.097 7.802 -4.012 1.00 71.75 182 SER A N 1
ATOM 1430 C CA . SER A 1 182 ? 7.437 6.525 -3.710 1.00 71.75 182 SER A CA 1
ATOM 1431 C C . SER A 1 182 ? 6.406 6.601 -2.579 1.00 71.75 182 SER A C 1
ATOM 1433 O O . SER A 1 182 ? 5.412 5.873 -2.559 1.00 71.75 182 SER A O 1
ATOM 1435 N N . ALA A 1 183 ? 6.628 7.517 -1.635 1.00 79.44 183 ALA A N 1
ATOM 1436 C CA . ALA A 1 183 ? 5.899 7.596 -0.385 1.00 79.44 183 ALA A CA 1
ATOM 1437 C C . ALA A 1 183 ? 4.409 7.944 -0.521 1.00 79.44 183 ALA A C 1
ATOM 1439 O O . ALA A 1 183 ? 3.675 7.670 0.422 1.00 79.44 183 ALA A O 1
ATOM 1440 N N . THR A 1 184 ? 3.926 8.556 -1.612 1.00 88.56 184 THR A N 1
ATOM 1441 C CA . THR A 1 184 ? 2.487 8.881 -1.733 1.00 88.56 184 THR A CA 1
ATOM 1442 C C . THR A 1 184 ? 1.661 7.661 -2.125 1.00 88.56 184 THR A C 1
ATOM 1444 O O . THR A 1 184 ? 0.694 7.343 -1.431 1.00 88.56 184 THR A O 1
ATOM 1447 N N . LEU A 1 185 ? 2.069 6.940 -3.173 1.00 91.12 185 LEU A N 1
ATOM 1448 C CA . LEU A 1 185 ? 1.387 5.728 -3.630 1.00 91.12 185 LEU A CA 1
ATOM 1449 C C . LEU A 1 185 ? 1.573 4.565 -2.657 1.00 91.12 185 LEU A C 1
ATOM 1451 O O . LEU A 1 185 ? 0.590 3.930 -2.281 1.00 91.12 185 LEU A O 1
ATOM 1455 N N . ALA A 1 186 ? 2.802 4.327 -2.187 1.00 90.31 186 ALA A N 1
ATOM 1456 C CA . ALA A 1 186 ? 3.061 3.271 -1.211 1.00 90.31 186 ALA A CA 1
ATOM 1457 C C . ALA A 1 186 ? 2.221 3.484 0.054 1.00 90.31 186 ALA A C 1
ATOM 1459 O O . ALA A 1 186 ? 1.579 2.563 0.552 1.00 90.31 186 ALA A O 1
ATOM 1460 N N . ARG A 1 187 ? 2.130 4.734 0.522 1.00 87.75 187 ARG A N 1
ATOM 1461 C CA . ARG A 1 187 ? 1.252 5.091 1.634 1.00 87.75 187 ARG A CA 1
ATOM 1462 C C . ARG A 1 187 ? -0.203 4.846 1.276 1.00 87.75 187 ARG A C 1
ATOM 1464 O O . ARG A 1 187 ? -0.862 4.173 2.048 1.00 87.75 187 ARG A O 1
ATOM 1471 N N . HIS A 1 188 ? -0.707 5.338 0.144 1.00 91.62 188 HIS A N 1
ATOM 1472 C CA . HIS A 1 188 ? -2.085 5.066 -0.283 1.00 91.62 188 HIS A CA 1
ATOM 1473 C C . HIS A 1 188 ? -2.424 3.568 -0.192 1.00 91.62 188 HIS A C 1
ATOM 1475 O O . HIS A 1 188 ? -3.399 3.215 0.464 1.00 91.62 188 HIS A O 1
ATOM 1481 N N . ILE A 1 189 ? -1.569 2.695 -0.724 1.00 92.88 189 ILE A N 1
ATOM 1482 C CA . ILE A 1 189 ? -1.760 1.241 -0.669 1.00 92.88 189 ILE A CA 1
ATOM 1483 C C . ILE A 1 189 ? -1.729 0.717 0.772 1.00 92.88 189 ILE A C 1
ATOM 1485 O O . ILE A 1 189 ? -2.640 0.005 1.191 1.00 92.88 189 ILE A O 1
ATOM 1489 N N . GLN A 1 190 ? -0.730 1.107 1.568 1.00 89.25 190 GLN A N 1
ATOM 1490 C CA . GLN A 1 190 ? -0.647 0.707 2.977 1.00 89.25 190 GLN A CA 1
ATOM 1491 C C . GLN A 1 190 ? -1.895 1.113 3.771 1.00 89.25 190 GLN A C 1
ATOM 1493 O O . GLN A 1 190 ? -2.347 0.373 4.644 1.00 89.25 190 GLN A O 1
ATOM 1498 N N . ARG A 1 191 ? -2.453 2.294 3.471 1.00 85.69 191 ARG A N 1
ATOM 1499 C CA . ARG A 1 191 ? -3.643 2.828 4.137 1.00 85.69 191 ARG A CA 1
ATOM 1500 C C . ARG A 1 191 ? -4.913 2.114 3.686 1.00 85.69 191 ARG A C 1
ATOM 1502 O O . ARG A 1 191 ? -5.675 1.634 4.514 1.00 85.69 191 ARG A O 1
ATOM 1509 N N . CYS A 1 192 ? -5.142 2.065 2.380 1.00 89.38 192 CYS A N 1
ATOM 1510 C CA . CYS A 1 192 ? -6.421 1.664 1.807 1.00 89.38 192 CYS A CA 1
ATOM 1511 C C . CYS A 1 192 ? -6.533 0.153 1.587 1.00 89.38 192 CYS A C 1
ATOM 1513 O O . CYS A 1 192 ? -7.642 -0.378 1.609 1.00 89.38 192 CYS A O 1
ATOM 1515 N N . HIS A 1 193 ? -5.413 -0.539 1.377 1.00 91.31 193 HIS A N 1
ATOM 1516 C CA . HIS A 1 193 ? -5.413 -1.948 0.981 1.00 91.31 193 HIS A CA 1
ATOM 1517 C C . HIS A 1 193 ? -4.842 -2.860 2.055 1.00 91.31 193 HIS A C 1
ATOM 1519 O O . HIS A 1 193 ? -5.466 -3.869 2.367 1.00 91.31 193 HIS A O 1
ATOM 1525 N N . PHE A 1 194 ? -3.710 -2.495 2.659 1.00 88.94 194 PHE A N 1
ATOM 1526 C CA . PHE A 1 194 ? -3.132 -3.312 3.731 1.00 88.94 194 PHE A CA 1
ATOM 1527 C C . PHE A 1 194 ? -3.751 -3.030 5.101 1.00 88.94 194 PHE A C 1
ATOM 1529 O O . PHE A 1 194 ? -3.678 -3.879 5.978 1.00 88.94 194 PHE A O 1
ATOM 1536 N N . ARG A 1 195 ? -4.368 -1.853 5.293 1.00 82.62 195 ARG A N 1
ATOM 1537 C CA . ARG A 1 195 ? -4.933 -1.413 6.584 1.00 82.62 195 ARG A CA 1
ATOM 1538 C C . ARG A 1 195 ? -3.917 -1.441 7.737 1.00 82.62 195 ARG A C 1
ATOM 1540 O O . ARG A 1 195 ? -4.266 -1.559 8.904 1.00 82.62 195 ARG A O 1
ATOM 1547 N N . MET A 1 196 ? -2.646 -1.215 7.404 1.00 74.44 196 MET A N 1
ATOM 1548 C CA . MET A 1 196 ? -1.478 -1.274 8.302 1.00 74.44 196 MET A CA 1
ATOM 1549 C C . MET A 1 196 ? -1.460 -0.219 9.424 1.00 74.44 196 MET A C 1
ATOM 1551 O O . MET A 1 196 ? -0.491 -0.108 10.167 1.00 74.44 196 MET A O 1
ATOM 1555 N N . ARG A 1 197 ? -2.479 0.642 9.509 1.00 70.12 197 ARG A N 1
ATOM 1556 C CA . ARG A 1 197 ? -2.596 1.696 10.532 1.00 70.12 197 ARG A CA 1
ATOM 1557 C C . ARG A 1 197 ? -3.970 1.726 11.180 1.00 70.12 197 ARG A C 1
ATOM 1559 O O . ARG A 1 197 ? -4.362 2.747 11.738 1.00 70.12 197 ARG A O 1
ATOM 1566 N N . ASP A 1 198 ? -4.691 0.621 11.092 1.00 79.81 198 ASP A N 1
ATOM 1567 C CA . ASP A 1 198 ? -5.938 0.441 11.806 1.00 79.81 198 ASP A CA 1
ATOM 1568 C C . ASP A 1 198 ? -5.641 0.441 13.315 1.00 79.81 198 ASP A C 1
ATOM 1570 O O . ASP A 1 198 ? -5.121 -0.511 13.893 1.00 79.81 198 ASP A O 1
ATOM 1574 N N . LEU A 1 199 ? -5.929 1.568 13.963 1.00 81.31 199 LEU A N 1
ATOM 1575 C CA . LEU A 1 199 ? -5.817 1.740 15.401 1.00 81.31 199 LEU A CA 1
ATOM 1576 C C . LEU A 1 199 ? -7.056 1.126 16.047 1.00 81.31 199 LEU A C 1
ATOM 1578 O O . LEU A 1 199 ? -8.183 1.569 15.814 1.00 81.31 199 LEU A O 1
ATOM 1582 N N . LEU A 1 200 ? -6.838 0.117 16.885 1.00 83.75 200 LEU A N 1
ATOM 1583 C CA . LEU A 1 200 ? -7.878 -0.492 17.708 1.00 83.75 200 LEU A CA 1
ATOM 1584 C C . LEU A 1 200 ? -8.086 0.340 18.971 1.00 83.75 200 LEU A C 1
ATOM 1586 O O . LEU A 1 200 ? -7.131 0.644 19.689 1.00 83.75 200 LEU A O 1
ATOM 1590 N N . CYS A 1 201 ? -9.330 0.720 19.250 1.00 86.62 201 CYS A N 1
ATOM 1591 C CA . CYS A 1 201 ? -9.648 1.431 20.479 1.00 86.62 201 CYS A CA 1
ATOM 1592 C C . CYS A 1 201 ? -9.415 0.504 21.688 1.00 86.62 201 CYS A C 1
ATOM 1594 O O . CYS A 1 201 ? -9.886 -0.632 21.683 1.00 86.62 201 CYS A O 1
ATOM 1596 N N . PRO A 1 202 ? -8.752 0.966 22.764 1.00 86.50 202 PRO A N 1
ATOM 1597 C CA . PRO A 1 202 ? -8.528 0.141 23.954 1.00 86.50 202 PRO A CA 1
ATOM 1598 C C . PRO A 1 202 ? -9.797 -0.089 24.793 1.00 86.50 202 PRO A C 1
ATOM 1600 O O . PRO A 1 202 ? -9.777 -0.875 25.735 1.00 86.50 202 PRO A O 1
ATOM 1603 N N . HIS A 1 203 ? -10.894 0.612 24.496 1.00 87.12 203 HIS A N 1
ATOM 1604 C CA . HIS A 1 203 ? -12.125 0.582 25.295 1.00 87.12 203 HIS A CA 1
ATOM 1605 C C . HIS A 1 203 ? -13.318 -0.030 24.561 1.00 87.12 203 HIS A C 1
ATOM 1607 O O . HIS A 1 203 ? -14.343 -0.303 25.179 1.00 87.12 203 HIS A O 1
ATOM 1613 N N . CYS A 1 204 ? -13.214 -0.237 23.248 1.00 88.75 204 CYS A N 1
ATOM 1614 C CA . CYS A 1 204 ? -14.262 -0.882 22.468 1.00 88.75 204 CYS A CA 1
ATOM 1615 C C . CYS A 1 204 ? -13.696 -1.489 21.175 1.00 88.75 204 CYS A C 1
ATOM 1617 O O . CYS A 1 204 ? -12.602 -1.118 20.761 1.00 88.75 204 CYS A O 1
ATOM 1619 N N . PRO A 1 205 ? -14.449 -2.344 20.465 1.00 87.00 205 PRO A N 1
ATOM 1620 C CA . PRO A 1 205 ? -14.004 -2.957 19.207 1.00 87.00 205 PRO A CA 1
ATOM 1621 C C . PRO A 1 205 ? -13.870 -1.989 18.017 1.00 87.00 205 PRO A C 1
ATOM 1623 O O . PRO A 1 205 ? -13.716 -2.431 16.879 1.00 87.00 205 PRO A O 1
ATOM 1626 N N . LYS A 1 206 ? -13.989 -0.669 18.228 1.00 88.19 206 LYS A N 1
ATOM 1627 C CA . LYS A 1 206 ? -13.901 0.313 17.147 1.00 88.19 206 LYS A CA 1
ATOM 1628 C C . LYS A 1 206 ? -12.472 0.374 16.612 1.00 88.19 206 LYS A C 1
ATOM 1630 O O . LYS A 1 206 ? -11.523 0.605 17.360 1.00 88.19 206 LYS A O 1
ATOM 1635 N N . VAL A 1 207 ? -12.364 0.246 15.296 1.00 84.06 207 VAL A N 1
ATOM 1636 C CA . VAL A 1 207 ? -11.143 0.479 14.526 1.00 84.06 207 VAL A CA 1
ATOM 1637 C C . VAL A 1 207 ? -11.234 1.852 13.872 1.00 84.06 207 VAL A C 1
ATOM 1639 O O . VAL A 1 207 ? -12.289 2.214 13.340 1.00 84.06 207 VAL A O 1
ATOM 1642 N N . VAL A 1 208 ? -10.155 2.625 13.915 1.00 84.44 208 VAL A N 1
ATOM 1643 C CA . VAL A 1 208 ? -10.044 3.908 13.207 1.00 84.44 208 VAL A CA 1
ATOM 1644 C C . VAL A 1 208 ? -8.685 4.018 12.541 1.00 84.44 208 VAL A C 1
ATOM 1646 O O . VAL A 1 208 ? -7.706 3.443 13.003 1.00 84.44 208 VAL A O 1
ATOM 1649 N N . PHE A 1 209 ? -8.616 4.788 11.466 1.00 77.56 209 PHE A N 1
ATOM 1650 C CA . PHE A 1 209 ? -7.424 4.830 10.633 1.00 77.56 209 PHE A CA 1
ATOM 1651 C C . PHE A 1 209 ? -6.425 5.910 11.081 1.00 77.56 209 PHE A C 1
ATOM 1653 O O . PHE A 1 209 ? -5.207 5.776 10.933 1.00 77.56 209 PHE A O 1
ATOM 1660 N N . HIS A 1 210 ? -6.933 7.018 11.633 1.00 81.00 210 HIS A N 1
ATOM 1661 C CA . HIS A 1 210 ? -6.097 8.147 12.018 1.00 81.00 210 HIS A CA 1
ATOM 1662 C C . HIS A 1 210 ? -5.955 8.316 13.538 1.00 81.00 210 HIS A C 1
ATOM 1664 O O . HIS A 1 210 ? -6.948 8.325 14.263 1.00 81.00 210 HIS A O 1
ATOM 1670 N N . PRO A 1 211 ? -4.735 8.618 14.028 1.00 83.25 211 PRO A N 1
ATOM 1671 C CA . PRO A 1 211 ? -4.482 9.070 15.397 1.00 83.25 211 PRO A CA 1
ATOM 1672 C C . PRO A 1 211 ? -5.444 10.153 15.896 1.00 83.25 211 PRO A C 1
ATOM 1674 O O . PRO A 1 211 ? -5.903 10.1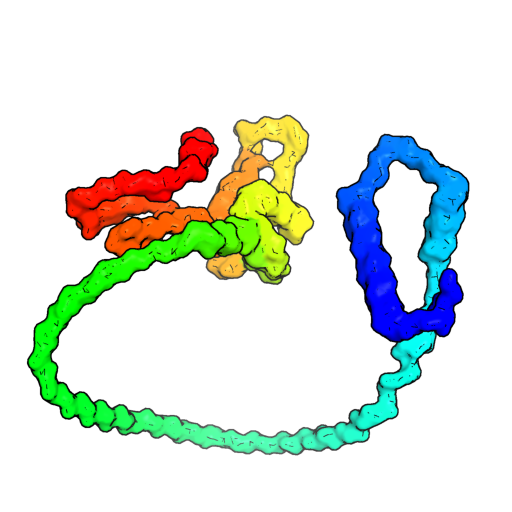32 17.036 1.00 83.25 211 PRO A O 1
ATOM 1677 N N . LYS A 1 212 ? -5.748 11.135 15.038 1.00 87.75 212 LYS A N 1
ATOM 1678 C CA . LYS A 1 212 ? -6.672 12.231 15.351 1.00 87.75 212 LYS A CA 1
ATOM 1679 C C . LYS A 1 212 ? -8.099 11.713 15.556 1.00 87.75 212 LYS A C 1
ATOM 1681 O O . LYS A 1 212 ? -8.728 12.077 16.544 1.00 87.75 212 LYS A O 1
ATOM 1686 N N . GLU A 1 213 ? -8.555 10.828 14.674 1.00 90.19 213 GLU A N 1
ATOM 1687 C CA . GLU A 1 213 ? -9.872 10.189 14.758 1.00 90.19 213 GLU A CA 1
ATOM 1688 C C . GLU A 1 213 ? -9.983 9.287 15.988 1.00 90.19 213 GLU A C 1
ATOM 1690 O O . GLU A 1 213 ? -11.016 9.304 16.646 1.00 90.19 213 GLU A O 1
ATOM 1695 N N . MET A 1 214 ? -8.919 8.566 16.364 1.00 91.31 214 MET A N 1
ATOM 1696 C CA . MET A 1 214 ? -8.906 7.775 17.600 1.00 91.31 214 MET A CA 1
ATOM 1697 C C . MET A 1 214 ? -9.054 8.652 18.839 1.00 91.31 214 MET A C 1
ATOM 1699 O O . MET A 1 214 ? -9.887 8.378 19.703 1.00 91.31 214 MET A O 1
ATOM 1703 N N . ARG A 1 215 ? -8.282 9.742 18.918 1.00 90.75 215 ARG A N 1
ATOM 1704 C CA . ARG A 1 215 ? -8.379 10.688 20.037 1.00 90.75 215 ARG A CA 1
ATOM 1705 C C . ARG A 1 215 ? -9.781 11.279 20.144 1.00 90.75 215 ARG A C 1
ATOM 1707 O O . ARG A 1 215 ? -10.325 11.379 21.241 1.00 90.75 215 ARG A O 1
ATOM 1714 N N . GLU A 1 216 ? -10.377 11.641 19.013 1.00 93.94 216 GLU A N 1
ATOM 1715 C CA . GLU A 1 216 ? -11.741 12.156 18.966 1.00 93.94 216 GLU A CA 1
ATOM 1716 C C . GLU A 1 216 ? -12.785 11.094 19.336 1.00 93.94 216 GLU A C 1
ATOM 1718 O O . GLU A 1 216 ? -13.696 11.383 20.114 1.00 93.94 216 GLU A O 1
ATOM 1723 N N . HIS A 1 217 ? -12.631 9.867 18.837 1.00 93.69 217 HIS A N 1
ATOM 1724 C CA . HIS A 1 217 ? -13.483 8.734 19.174 1.00 93.69 217 HIS A CA 1
ATOM 1725 C C . HIS A 1 217 ? -13.491 8.487 20.685 1.00 93.69 217 HIS A C 1
ATOM 1727 O O . HIS A 1 217 ? -14.571 8.409 21.267 1.00 93.69 217 HIS A O 1
ATOM 1733 N N . ILE A 1 218 ? -12.317 8.444 21.322 1.00 94.00 218 ILE A N 1
ATOM 1734 C CA . ILE A 1 218 ? -12.185 8.249 22.772 1.00 94.00 218 ILE A CA 1
ATOM 1735 C C . ILE A 1 218 ? -12.809 9.402 23.537 1.00 94.00 218 ILE A C 1
ATOM 1737 O O . ILE A 1 218 ? -13.620 9.172 24.425 1.00 94.00 218 ILE A O 1
ATOM 1741 N N . ARG A 1 219 ? -12.526 10.646 23.145 1.00 93.38 219 ARG A N 1
ATOM 1742 C CA . ARG A 1 219 ? -13.111 11.820 23.800 1.00 93.38 219 ARG A CA 1
ATOM 1743 C C . ARG A 1 219 ? -14.644 11.815 23.759 1.00 93.38 219 ARG A C 1
ATOM 1745 O O . ARG A 1 219 ? -15.269 12.217 24.732 1.00 93.38 219 ARG A O 1
ATOM 1752 N N . LYS A 1 220 ? -15.240 11.406 22.633 1.00 96.50 220 LYS A N 1
ATOM 1753 C CA . LYS A 1 220 ? -16.699 11.417 22.427 1.00 96.50 220 LYS A CA 1
ATOM 1754 C C . LYS A 1 220 ? -17.408 10.204 23.031 1.00 96.50 220 LYS A C 1
ATOM 1756 O O . LYS A 1 220 ? -18.492 10.361 23.572 1.00 96.50 220 LYS A O 1
ATOM 1761 N N . ASN A 1 221 ? -16.825 9.012 22.907 1.00 95.81 221 ASN A N 1
ATOM 1762 C CA . ASN A 1 221 ? -17.499 7.750 23.237 1.00 95.81 221 ASN A CA 1
ATOM 1763 C C . ASN A 1 221 ? -17.025 7.142 24.564 1.00 95.81 221 ASN A C 1
ATOM 1765 O O . ASN A 1 221 ? -17.708 6.284 25.109 1.00 95.81 221 ASN A O 1
ATOM 1769 N N . HIS A 1 222 ? -15.884 7.595 25.091 1.00 93.25 222 HIS A N 1
ATOM 1770 C CA . HIS A 1 222 ? -15.268 7.100 26.326 1.00 93.25 222 HIS A CA 1
ATOM 1771 C C . HIS A 1 222 ? -14.910 8.267 27.270 1.00 93.25 222 HIS A C 1
ATOM 1773 O O . HIS A 1 222 ? -13.735 8.455 27.605 1.00 93.25 222 HIS A O 1
ATOM 1779 N N . PRO A 1 223 ? -15.889 9.095 27.692 1.00 92.56 223 PRO A N 1
ATOM 1780 C CA . PRO A 1 223 ? -15.624 10.253 28.544 1.00 92.56 223 PRO A CA 1
ATOM 1781 C C . PRO A 1 223 ? -14.950 9.835 29.862 1.00 92.56 223 PRO A C 1
ATOM 1783 O O . PRO A 1 223 ? -15.305 8.830 30.474 1.00 92.56 223 PRO A O 1
ATOM 1786 N N . GLY A 1 224 ? -13.938 10.595 30.288 1.00 90.00 224 GLY A N 1
ATOM 1787 C CA . GLY A 1 224 ? -13.164 10.313 31.506 1.00 90.00 224 GLY A CA 1
ATOM 1788 C C . GLY A 1 224 ? -12.101 9.215 31.370 1.00 90.00 224 GLY A C 1
ATOM 1789 O O . GLY A 1 224 ? -11.316 9.015 32.297 1.00 90.00 224 GLY A O 1
ATOM 1790 N N . LYS A 1 225 ? -12.006 8.523 30.226 1.00 88.81 225 LYS A N 1
ATOM 1791 C CA . LYS A 1 225 ? -10.889 7.613 29.944 1.00 88.81 225 LYS A CA 1
ATOM 1792 C C . LYS A 1 225 ? -9.710 8.386 29.352 1.00 88.81 225 LYS A C 1
ATOM 1794 O O . LYS A 1 225 ? -9.870 9.203 28.446 1.00 88.81 225 LYS A O 1
ATOM 1799 N N . LYS A 1 226 ? -8.506 8.138 29.877 1.00 78.31 226 LYS A N 1
ATOM 1800 C CA . LYS A 1 226 ? -7.270 8.699 29.317 1.00 78.31 226 LYS A CA 1
ATOM 1801 C C . LYS A 1 226 ? -6.946 7.986 28.005 1.00 78.31 226 LYS A C 1
ATOM 1803 O O . LYS A 1 226 ? -7.153 6.780 27.897 1.00 78.31 226 LYS A O 1
ATOM 1808 N N . ASN A 1 227 ? -6.371 8.716 27.047 1.00 70.81 227 ASN A N 1
ATOM 1809 C CA . ASN A 1 227 ? -5.564 8.067 26.017 1.00 70.81 227 ASN A CA 1
ATOM 1810 C C . ASN A 1 227 ? -4.396 7.406 26.746 1.00 70.81 227 ASN A C 1
ATOM 1812 O O . ASN A 1 227 ? -3.426 8.075 27.086 1.00 70.81 227 ASN A O 1
ATOM 1816 N N . VAL A 1 228 ? -4.511 6.113 27.033 1.00 70.56 228 VAL A N 1
ATOM 1817 C CA . VAL A 1 228 ? -3.320 5.270 27.170 1.00 70.56 228 VAL A CA 1
ATOM 1818 C C . VAL A 1 228 ? -2.557 5.457 25.865 1.00 70.56 228 VAL A C 1
ATOM 1820 O O . VAL A 1 228 ? -3.233 5.517 24.845 1.00 70.56 228 VAL A O 1
ATOM 1823 N N . ASP A 1 229 ? -1.235 5.633 25.868 1.00 65.00 229 ASP A N 1
ATOM 1824 C CA . ASP A 1 229 ? -0.444 5.873 24.652 1.00 65.00 229 ASP A CA 1
ATOM 1825 C C . ASP A 1 229 ? -0.734 4.800 23.581 1.00 65.00 229 ASP A C 1
ATOM 1827 O O . ASP A 1 229 ? -0.093 3.759 23.505 1.00 65.00 229 ASP A O 1
ATOM 1831 N N . ILE A 1 230 ? -1.758 5.044 22.753 1.00 61.81 230 ILE A N 1
ATOM 1832 C CA . ILE A 1 230 ? -2.221 4.151 21.672 1.00 61.81 230 ILE A CA 1
ATOM 1833 C C . ILE A 1 230 ? -1.139 4.072 20.602 1.00 61.81 230 ILE A C 1
ATOM 1835 O O . ILE A 1 230 ? -1.014 3.107 19.853 1.00 61.81 230 ILE A O 1
ATOM 1839 N N . PHE A 1 231 ? -0.329 5.120 20.569 1.00 59.81 231 PHE A N 1
ATOM 1840 C CA . PHE A 1 231 ? 0.930 5.198 19.882 1.00 59.81 231 PHE A CA 1
ATOM 1841 C C . PHE A 1 231 ? 1.954 4.479 20.752 1.00 59.81 231 PHE A C 1
ATOM 1843 O O . PHE A 1 231 ? 2.690 5.107 21.511 1.00 59.81 231 PHE A O 1
ATOM 1850 N N . GLY A 1 232 ? 2.000 3.150 20.642 1.00 56.41 232 GLY A N 1
ATOM 1851 C CA . GLY A 1 232 ? 3.166 2.405 21.103 1.00 56.41 232 GLY A CA 1
ATOM 1852 C C . GLY A 1 232 ? 4.468 3.031 20.560 1.00 56.41 232 GLY A C 1
ATOM 1853 O O . GLY A 1 232 ? 4.419 3.888 19.668 1.00 56.41 232 GLY A O 1
ATOM 1854 N N . PRO A 1 233 ? 5.641 2.605 21.058 1.00 51.00 233 PRO A N 1
ATOM 1855 C CA . PRO A 1 233 ? 6.944 3.220 20.758 1.00 51.00 233 PRO A CA 1
ATOM 1856 C C . PRO A 1 233 ? 7.180 3.564 19.272 1.00 51.00 233 PRO A C 1
ATOM 1858 O O . PRO A 1 233 ? 7.771 4.589 18.957 1.00 51.00 233 PRO A O 1
ATOM 1861 N N . TRP A 1 234 ? 6.606 2.770 18.370 1.00 46.53 234 TRP A N 1
ATOM 1862 C CA . TRP A 1 234 ? 6.718 2.815 16.913 1.00 46.53 234 TRP A CA 1
ATOM 1863 C C . TRP A 1 234 ? 6.141 4.051 16.195 1.00 46.53 234 TRP A C 1
ATOM 1865 O O . TRP A 1 234 ? 6.514 4.294 15.049 1.00 46.53 234 TRP A O 1
ATOM 1875 N N . LEU A 1 235 ? 5.218 4.830 16.788 1.00 45.72 235 LEU A N 1
ATOM 1876 C CA . LEU A 1 235 ? 4.664 6.016 16.096 1.00 45.72 235 LEU A CA 1
ATOM 1877 C C . LEU A 1 235 ? 5.468 7.303 16.334 1.00 45.72 235 LEU A C 1
ATOM 1879 O O . LEU A 1 235 ? 5.208 8.301 15.660 1.00 45.72 235 LEU A O 1
ATOM 1883 N N . LYS A 1 236 ? 6.420 7.295 17.275 1.00 43.94 236 LYS A N 1
ATOM 1884 C CA . LYS A 1 236 ? 7.265 8.465 17.557 1.00 43.94 236 LYS A CA 1
ATOM 1885 C C . LYS A 1 236 ? 8.235 8.756 16.405 1.00 43.94 236 LYS A C 1
ATOM 1887 O O . LYS A 1 236 ? 8.518 9.918 16.149 1.00 43.94 236 LYS A O 1
ATOM 1892 N N . ASP A 1 237 ? 8.608 7.732 15.636 1.00 39.69 237 ASP A N 1
ATOM 1893 C CA . ASP A 1 237 ? 9.613 7.834 14.567 1.00 39.69 237 ASP A CA 1
ATOM 1894 C C . ASP A 1 237 ? 9.023 8.118 13.170 1.00 39.69 237 ASP A C 1
ATOM 1896 O O . ASP A 1 237 ? 9.754 8.320 12.205 1.00 39.69 237 ASP A O 1
ATOM 1900 N N . VAL A 1 238 ? 7.690 8.132 13.029 1.00 40.41 238 VAL A N 1
ATOM 1901 C CA . VAL A 1 238 ? 6.993 8.286 11.729 1.00 40.41 238 VAL A CA 1
ATOM 1902 C C . VAL A 1 238 ? 6.338 9.670 11.578 1.00 40.41 238 VAL A C 1
ATOM 1904 O O . VAL A 1 238 ? 5.765 9.988 10.533 1.00 40.41 238 VAL A O 1
ATOM 1907 N N . ILE A 1 239 ? 6.415 10.509 12.615 1.00 34.81 239 ILE A N 1
ATOM 1908 C CA . ILE A 1 239 ? 5.947 11.901 12.615 1.00 34.81 239 ILE A CA 1
ATOM 1909 C C . ILE A 1 239 ? 7.176 12.821 12.698 1.00 34.81 239 ILE A C 1
ATOM 1911 O O . ILE A 1 239 ? 7.387 13.471 13.714 1.00 34.81 239 ILE A O 1
ATOM 1915 N N . CYS A 1 240 ? 7.970 12.854 11.626 1.00 31.14 240 CYS A N 1
ATOM 1916 C CA . CYS A 1 240 ? 8.957 13.893 11.318 1.00 31.14 240 CYS A CA 1
ATOM 1917 C C . CYS A 1 240 ? 8.876 14.200 9.817 1.00 31.14 240 CYS A C 1
ATOM 1919 O O . CYS A 1 240 ? 8.856 13.232 9.019 1.00 31.14 240 CYS A O 1
#

pLDDT: mean 70.38, std 21.42, range [30.7, 96.62]

Secondary structure (DSSP, 8-state):
--GGG--HHHHHHHHHHHHHHHHHHHHSPPPTT----HHHHHHHHHHTS--TTTTSGGGSS------------------------------------------------HHHHHHHTTEEE--BTT---EEESSHHHHHHHHHHHH-PPPPPTT--GGGPPPEEEE--BTT---EEEESS-THHHHHHHHHHTS-TT-EEPSSSS-EES-HHHHHHHHHHHSTT-----SS-GGGTTS--

Sequence (240 aa):
MSCDELSPTEWFLYTLELIDLIVAAEKNPPRQGYVISPEEQALLNEISQPAAGVLAGLKVGCQFLSTPVVWDAAPPTNGYINPTQMHLTYTYPVPHQQPSAPQRNFYMPEELRRFKDTISTCKWDNCGMFIPNHADALWKHLCAHHGLPTPPPGVPSASAQKYYIICLWSGCGHKVEYRGRSATLARHIQRCHFRMRDLLCPHCPKVVFHPKEMREHIRKNHPGKKNVDIFGPWLKDVIC

Organism: NCBI:txid84603

Foldseek 3Di:
DDPVPDDPVSVVVVVVVVVVVVVVCVVCPPPPPDDQDPVNVVVVVVVPPPPPPPVVPPPPDDDDDDDDDDDDDDDDDDDDDDDDDDDDDDDDDDDDDDDDPPPPQPPDDPVVLVPLQFWDAAQQVDRRDIFGLDLVRVLVCCCVPVVPDQDPPPDPLVPADWDWDQRRRVPGRDIWIDRNDSCGVSVVCSVPPSVNQFQQASRDRDTDRDPVVNVVCCVVVPPPDDPPPSPDPVVVVVPD